Protein AF-A0A9R1S3V0-F1 (afdb_monomer_lite)

Foldseek 3Di:
DDDDDDDDDDDDDDDDDDDDDDDDDDDDDDDDDDDDDDDDDDDDDDDDDDDDPPVPPPPPPDDDPVNVVVVVVVVVVVVVVVVLVPDDPVVNCVVPDDPLVVLLVVLLVQLVDDDPVCPVQLQAVLVSVQVSVVSCVVSVHDDDPVSVVVNVVFQVQQADPVGAGTSGHPHDHDPVRRPSDPDD

Structure (mmCIF, N/CA/C/O backbone):
data_AF-A0A9R1S3V0-F1
#
_entry.id   AF-A0A9R1S3V0-F1
#
loop_
_atom_site.group_PDB
_atom_site.id
_atom_site.type_symbol
_atom_site.label_atom_id
_atom_site.label_alt_id
_atom_site.label_comp_id
_atom_site.label_asym_id
_atom_site.label_entity_id
_atom_site.label_seq_id
_atom_site.pdbx_PDB_ins_code
_atom_site.Cartn_x
_atom_site.Cartn_y
_atom_site.Cartn_z
_atom_site.occupancy
_atom_site.B_iso_or_equiv
_atom_site.auth_seq_id
_atom_site.auth_comp_id
_atom_site.auth_asym_id
_atom_site.auth_atom_id
_atom_site.pdbx_PDB_model_num
ATOM 1 N N . MET A 1 1 ? 9.878 -21.070 -8.012 1.00 36.56 1 MET A N 1
ATOM 2 C CA . MET A 1 1 ? 11.144 -21.640 -7.491 1.00 36.56 1 MET A CA 1
ATOM 3 C C . MET A 1 1 ? 12.228 -21.384 -8.528 1.00 36.56 1 MET A C 1
ATOM 5 O O . MET A 1 1 ? 12.136 -21.951 -9.605 1.00 36.56 1 MET A O 1
ATOM 9 N N . VAL A 1 2 ? 13.200 -20.514 -8.246 1.00 29.61 2 VAL A N 1
ATOM 10 C CA . VAL A 1 2 ? 14.296 -20.156 -9.174 1.00 29.61 2 VAL A CA 1
ATOM 11 C C . VAL A 1 2 ? 15.629 -20.353 -8.447 1.00 29.61 2 VAL A C 1
ATOM 13 O O . VAL A 1 2 ? 15.688 -20.193 -7.227 1.00 29.61 2 VAL A O 1
ATOM 16 N N . ARG A 1 3 ? 16.675 -20.790 -9.159 1.00 33.94 3 ARG A N 1
ATOM 17 C CA . ARG A 1 3 ? 17.937 -21.252 -8.561 1.00 33.94 3 ARG A CA 1
ATOM 18 C C . ARG A 1 3 ? 19.120 -20.932 -9.477 1.00 33.94 3 ARG A C 1
ATOM 20 O O . ARG A 1 3 ? 19.265 -21.562 -10.518 1.00 33.94 3 ARG A O 1
ATOM 27 N N . LEU A 1 4 ? 19.977 -19.998 -9.067 1.00 34.81 4 LEU A N 1
ATOM 28 C CA . LEU A 1 4 ? 21.210 -19.625 -9.772 1.00 34.81 4 LEU A CA 1
ATOM 29 C C . LEU A 1 4 ? 22.439 -19.811 -8.869 1.00 34.81 4 LEU A C 1
ATOM 31 O O . LEU A 1 4 ? 22.327 -19.832 -7.644 1.00 34.81 4 LEU A O 1
ATOM 35 N N . SER A 1 5 ? 23.607 -20.037 -9.479 1.00 33.22 5 SER A N 1
ATOM 36 C CA . SER A 1 5 ? 24.807 -20.528 -8.784 1.00 33.22 5 SER A CA 1
ATOM 37 C C . SER A 1 5 ? 25.879 -19.453 -8.591 1.00 33.22 5 SER A C 1
ATOM 39 O O . SER A 1 5 ? 26.217 -18.717 -9.512 1.00 33.22 5 SER A O 1
ATOM 41 N N . LEU A 1 6 ? 26.481 -19.444 -7.401 1.00 40.22 6 LEU A N 1
ATOM 42 C CA . LEU A 1 6 ? 27.578 -18.559 -6.995 1.00 40.22 6 LEU A CA 1
ATOM 43 C C . LEU A 1 6 ? 28.888 -18.802 -7.768 1.00 40.22 6 LEU A C 1
ATOM 45 O O . LEU A 1 6 ? 29.237 -19.948 -8.054 1.00 40.22 6 LEU A O 1
ATOM 49 N N . ARG A 1 7 ? 29.684 -17.732 -7.927 1.00 29.89 7 ARG A N 1
ATOM 50 C CA . ARG A 1 7 ? 31.165 -17.724 -7.880 1.00 29.89 7 ARG A CA 1
ATOM 51 C C . ARG A 1 7 ? 31.659 -16.369 -7.336 1.00 29.89 7 ARG A C 1
ATOM 53 O O . ARG A 1 7 ? 30.896 -15.412 -7.289 1.00 29.89 7 ARG A O 1
ATOM 60 N N . SER A 1 8 ? 32.895 -16.322 -6.835 1.00 35.53 8 SER A N 1
ATOM 61 C CA . SER A 1 8 ? 33.403 -15.288 -5.906 1.00 35.53 8 SER A CA 1
ATOM 62 C C . SER A 1 8 ? 34.738 -14.677 -6.352 1.00 35.53 8 SER A C 1
ATOM 64 O O . SER A 1 8 ? 35.496 -15.363 -7.040 1.00 35.53 8 SER A O 1
ATOM 66 N N . SER A 1 9 ? 35.060 -13.450 -5.897 1.00 29.53 9 SER A N 1
ATOM 67 C CA . SER A 1 9 ? 36.437 -12.975 -5.610 1.00 29.53 9 SER A CA 1
ATOM 68 C C . SER A 1 9 ? 36.496 -11.608 -4.884 1.00 29.53 9 SER A C 1
ATOM 70 O O . SER A 1 9 ? 35.584 -10.796 -5.006 1.00 29.53 9 SER A O 1
ATOM 72 N N . ARG A 1 10 ? 37.593 -11.347 -4.144 1.00 32.44 10 ARG A N 1
ATOM 73 C CA . ARG A 1 10 ? 38.021 -10.051 -3.538 1.00 32.44 10 ARG A CA 1
ATOM 74 C C . ARG A 1 10 ? 39.501 -9.778 -3.898 1.00 32.44 10 ARG A C 1
ATOM 76 O O . ARG A 1 10 ? 40.230 -10.755 -4.061 1.00 32.44 10 ARG A O 1
ATOM 83 N N . PRO A 1 11 ? 39.954 -8.509 -4.012 1.00 38.09 11 PRO A N 1
ATOM 84 C CA . PRO A 1 11 ? 40.817 -7.847 -2.986 1.00 38.09 11 PRO A CA 1
ATOM 85 C C . PRO A 1 11 ? 40.195 -6.521 -2.462 1.00 38.09 11 PRO A C 1
ATOM 87 O O . PRO A 1 11 ? 39.105 -6.176 -2.904 1.00 38.09 11 PRO A O 1
ATOM 90 N N . HIS A 1 12 ? 40.698 -5.732 -1.492 1.00 27.47 12 HIS A N 1
ATOM 91 C CA . HIS A 1 12 ? 41.866 -5.741 -0.571 1.00 27.47 12 HIS A CA 1
ATOM 92 C C . HIS A 1 12 ? 43.165 -4.969 -0.961 1.00 27.47 12 HIS A C 1
ATOM 94 O O . HIS A 1 12 ? 43.600 -5.035 -2.103 1.00 27.47 12 HIS A O 1
ATOM 100 N N . GLY A 1 13 ? 43.780 -4.280 0.027 1.00 29.72 13 GLY A N 1
ATOM 101 C CA . GLY A 1 13 ? 44.969 -3.389 -0.076 1.00 29.72 13 GLY A CA 1
ATOM 102 C C . GLY A 1 13 ? 44.647 -1.896 -0.352 1.00 29.72 13 GLY A C 1
ATOM 103 O O . GLY A 1 13 ? 43.667 -1.618 -1.034 1.00 29.72 13 GLY A O 1
ATOM 104 N N . ASP A 1 14 ? 45.387 -0.879 0.131 1.00 30.56 14 ASP A N 1
ATOM 105 C CA . ASP A 1 14 ? 46.399 -0.830 1.215 1.00 30.56 14 ASP A CA 1
ATOM 106 C C . ASP A 1 14 ? 46.606 0.624 1.774 1.00 30.56 14 ASP A C 1
ATOM 108 O O . ASP A 1 14 ? 45.824 1.525 1.471 1.00 30.56 14 ASP A O 1
ATOM 112 N N . ARG A 1 15 ? 47.612 0.858 2.638 1.00 32.16 15 ARG A N 1
ATOM 113 C CA . ARG A 1 15 ? 47.737 1.962 3.629 1.00 32.16 15 ARG A CA 1
ATOM 114 C C . ARG A 1 15 ? 48.953 2.899 3.425 1.00 32.16 15 ARG A C 1
ATOM 116 O O . ARG A 1 15 ? 50.040 2.432 3.108 1.00 32.16 15 ARG A O 1
ATOM 123 N N . ALA A 1 16 ? 48.828 4.201 3.754 1.00 29.83 16 ALA A N 1
ATOM 124 C CA . ALA A 1 16 ? 49.935 5.190 3.730 1.00 29.83 16 ALA A CA 1
ATOM 125 C C . ALA A 1 16 ? 49.900 6.267 4.864 1.00 29.83 16 ALA A C 1
ATOM 127 O O . ALA A 1 16 ? 49.006 6.263 5.711 1.00 29.83 16 ALA A O 1
ATOM 128 N N . ARG A 1 17 ? 50.917 7.154 4.914 1.00 28.98 17 ARG A N 1
ATOM 129 C CA . ARG A 1 17 ? 51.289 8.144 5.975 1.00 28.98 17 ARG A CA 1
ATOM 130 C C . ARG A 1 17 ? 52.018 9.359 5.335 1.00 28.98 17 ARG A C 1
ATOM 132 O O . ARG A 1 17 ? 52.462 9.205 4.205 1.00 28.98 17 ARG A O 1
ATOM 139 N N . SER A 1 18 ? 52.277 10.533 5.943 1.00 31.14 18 SER A N 1
ATOM 140 C CA . SER A 1 18 ? 51.877 11.236 7.200 1.00 31.14 18 SER A CA 1
ATOM 141 C C . SER A 1 18 ? 52.142 12.772 6.994 1.00 31.14 18 SER A C 1
ATOM 143 O O . SER A 1 18 ? 51.943 13.197 5.865 1.00 31.14 18 SER A O 1
ATOM 145 N N . SER A 1 19 ? 52.555 13.709 7.880 1.00 31.72 19 SER A N 1
ATOM 146 C CA . SER A 1 19 ? 52.992 13.761 9.303 1.00 31.72 19 SER A CA 1
ATOM 147 C C . SER A 1 19 ? 53.173 15.224 9.796 1.00 31.72 19 SER A C 1
ATOM 149 O O . SER A 1 19 ? 53.775 16.010 9.075 1.00 31.72 19 SER A O 1
ATOM 151 N N . GLY A 1 20 ? 52.821 15.532 11.060 1.00 28.66 20 GLY A N 1
ATOM 152 C CA . GLY A 1 20 ? 53.303 16.718 11.818 1.00 28.66 20 GLY A CA 1
ATOM 153 C C . GLY A 1 20 ? 52.544 18.056 11.638 1.00 28.66 20 GLY A C 1
ATOM 154 O O . GLY A 1 20 ? 51.776 18.179 10.695 1.00 28.66 20 GLY A O 1
ATOM 155 N N . THR A 1 21 ? 52.677 19.099 12.489 1.00 30.83 21 THR A N 1
ATOM 156 C CA . THR A 1 21 ? 53.252 19.218 13.862 1.00 30.83 21 THR A CA 1
ATOM 157 C C . THR A 1 21 ? 52.751 20.506 14.582 1.00 30.83 21 THR A C 1
ATOM 159 O O . THR A 1 21 ? 53.073 21.593 14.128 1.00 30.83 21 THR A O 1
ATOM 162 N N . GLN A 1 22 ? 52.087 20.368 15.749 1.00 34.28 22 GLN A N 1
ATOM 163 C CA . GLN A 1 22 ? 51.903 21.348 16.870 1.00 34.28 22 GLN A CA 1
ATOM 164 C C . GLN A 1 22 ? 51.260 22.759 16.642 1.00 34.28 22 GLN A C 1
ATOM 166 O O . GLN A 1 22 ? 51.093 23.187 15.512 1.00 34.28 22 GLN A O 1
ATOM 171 N N . ARG A 1 23 ? 50.951 23.594 17.673 1.00 32.84 23 ARG A N 1
ATOM 172 C CA . ARG A 1 23 ? 50.165 23.431 18.947 1.00 32.84 23 ARG A CA 1
ATOM 173 C C . ARG A 1 23 ? 50.216 24.700 19.847 1.00 32.84 23 ARG A C 1
ATOM 175 O O . ARG A 1 23 ? 51.273 24.978 20.401 1.00 32.84 23 ARG A O 1
ATOM 182 N N . SER A 1 24 ? 49.069 25.321 20.165 1.00 33.09 24 SER A N 1
ATOM 183 C CA . SER A 1 24 ? 48.795 26.130 21.392 1.00 33.09 24 SER A CA 1
ATOM 184 C C . SER A 1 24 ? 47.320 26.605 21.402 1.00 33.09 24 SER A C 1
ATOM 186 O O . SER A 1 24 ? 46.732 26.719 20.334 1.00 33.09 24 SER A O 1
ATOM 188 N N . GLY A 1 25 ? 46.629 26.847 22.529 1.00 29.44 25 GLY A N 1
ATOM 189 C CA . GLY A 1 25 ? 46.959 26.624 23.946 1.00 29.44 25 GLY A CA 1
ATOM 190 C C . GLY A 1 25 ? 45.741 26.811 24.891 1.00 29.44 25 GLY A C 1
ATOM 191 O O . GLY A 1 25 ? 44.710 27.332 24.483 1.00 29.44 25 GLY A O 1
ATOM 192 N N . GLY A 1 26 ? 45.885 26.378 26.149 1.00 32.69 26 GLY A N 1
ATOM 193 C CA . GLY A 1 26 ? 45.061 26.694 27.345 1.00 32.69 26 GLY A CA 1
ATOM 194 C C . GLY A 1 26 ? 46.029 26.863 28.540 1.00 32.69 26 GLY A C 1
ATOM 195 O O . GLY A 1 26 ? 47.214 27.057 28.241 1.00 32.69 26 GLY A O 1
ATOM 196 N N . PRO A 1 27 ? 45.676 26.707 29.844 1.00 50.97 27 PRO A N 1
ATOM 197 C CA . PRO A 1 27 ? 44.414 26.333 30.530 1.00 50.97 27 PRO A CA 1
ATOM 198 C C . PRO A 1 27 ? 44.035 27.480 31.533 1.00 50.97 27 PRO A C 1
ATOM 200 O O . PRO A 1 27 ? 44.120 28.615 31.064 1.00 50.97 27 PRO A O 1
ATOM 203 N N . PRO A 1 28 ? 43.745 27.341 32.864 1.00 47.59 28 PRO A N 1
ATOM 204 C CA . PRO A 1 28 ? 43.153 26.300 33.754 1.00 47.59 28 PRO A CA 1
ATOM 205 C C . PRO A 1 28 ? 41.825 26.776 34.436 1.00 47.59 28 PRO A C 1
ATOM 207 O O . PRO A 1 28 ? 41.380 27.881 34.159 1.00 47.59 28 PRO A O 1
ATOM 210 N N . ALA A 1 29 ? 41.034 26.058 35.257 1.00 32.62 29 ALA A N 1
ATOM 211 C CA . ALA A 1 29 ? 41.105 24.815 36.063 1.00 32.62 29 ALA A CA 1
ATOM 212 C C . ALA A 1 29 ? 41.630 24.915 37.529 1.00 32.62 29 ALA A C 1
ATOM 214 O O . ALA A 1 29 ? 42.829 25.041 37.742 1.00 32.62 29 ALA A O 1
ATOM 215 N N . SER A 1 30 ? 40.749 24.745 38.536 1.00 34.69 30 SER A N 1
ATOM 216 C CA . SER A 1 30 ? 41.035 24.128 39.863 1.00 34.69 30 SER A CA 1
ATOM 217 C C . SER A 1 30 ? 39.745 23.927 40.698 1.00 34.69 30 SER A C 1
ATOM 219 O O . SER A 1 30 ? 38.743 24.581 40.410 1.00 34.69 30 SER A O 1
ATOM 221 N N . ALA A 1 31 ? 39.756 23.048 41.716 1.00 32.06 31 ALA A N 1
ATOM 222 C CA . ALA A 1 31 ? 38.648 22.806 42.663 1.00 32.06 31 ALA A CA 1
ATOM 223 C C . ALA A 1 31 ? 39.093 22.086 43.972 1.00 32.06 31 ALA A C 1
ATOM 225 O O . ALA A 1 31 ? 40.144 21.449 43.980 1.00 32.06 31 ALA A O 1
ATOM 226 N N . ALA A 1 32 ? 38.210 22.087 44.994 1.00 31.86 32 ALA A N 1
ATOM 227 C CA . ALA A 1 32 ? 38.201 21.242 46.221 1.00 31.86 32 ALA A CA 1
ATOM 228 C C . ALA A 1 32 ? 39.162 21.639 47.401 1.00 31.86 32 ALA A C 1
ATOM 230 O O . ALA A 1 32 ? 39.969 22.546 47.218 1.00 31.86 32 ALA A O 1
ATOM 231 N N . PRO A 1 33 ? 39.094 21.005 48.610 1.00 55.31 33 PRO A N 1
ATOM 232 C CA . PRO A 1 33 ? 37.973 21.079 49.589 1.00 55.31 33 PRO A CA 1
ATOM 233 C C . PRO A 1 33 ? 38.406 21.151 51.105 1.00 55.31 33 PRO A C 1
ATOM 235 O O . PRO A 1 33 ? 39.573 21.396 51.395 1.00 55.31 33 PRO A O 1
ATOM 238 N N . MET A 1 34 ? 37.485 20.824 52.046 1.00 32.62 34 MET A N 1
ATOM 239 C CA . MET A 1 34 ? 37.594 20.726 53.543 1.00 32.62 34 MET A CA 1
ATOM 240 C C . MET A 1 34 ? 37.511 22.074 54.318 1.00 32.62 34 MET A C 1
ATOM 242 O O . MET A 1 34 ? 37.732 23.116 53.712 1.00 32.62 34 MET A O 1
ATOM 246 N N . ASP A 1 35 ? 37.154 22.185 55.617 1.00 29.83 35 ASP A N 1
ATOM 247 C CA . ASP A 1 35 ? 36.908 21.214 56.724 1.00 29.83 35 ASP A CA 1
ATOM 248 C C . ASP A 1 35 ? 35.715 21.647 57.662 1.00 29.83 35 ASP A C 1
ATOM 250 O O . ASP A 1 35 ? 34.790 22.306 57.187 1.00 29.83 35 ASP A O 1
ATOM 254 N N . SER A 1 36 ? 35.676 21.267 58.959 1.00 31.88 36 SER A N 1
ATOM 255 C CA . SER A 1 36 ? 34.438 20.954 59.722 1.00 31.88 36 SER A CA 1
ATOM 256 C C . SER A 1 36 ? 34.184 21.691 61.072 1.00 31.88 36 SER A C 1
ATOM 258 O O . SER A 1 36 ? 35.095 22.227 61.693 1.00 31.88 36 SER A O 1
ATOM 260 N N . SER A 1 37 ? 32.943 21.544 61.588 1.00 36.78 37 SER A N 1
ATOM 261 C CA . SER A 1 37 ? 32.518 21.497 63.022 1.00 36.78 37 SER A CA 1
ATOM 262 C C . SER A 1 37 ? 32.372 22.766 63.900 1.00 36.78 37 SER A C 1
ATOM 264 O O . SER A 1 37 ? 33.366 23.382 64.271 1.00 36.78 37 SER A O 1
ATOM 266 N N . SER A 1 38 ? 31.143 23.031 64.409 1.00 35.78 38 SER A N 1
ATOM 267 C CA . SER A 1 38 ? 30.806 23.456 65.808 1.00 35.78 38 SER A CA 1
ATOM 268 C C . SER A 1 38 ? 29.277 23.635 66.057 1.00 35.78 38 SER A C 1
ATOM 270 O O . SER A 1 38 ? 28.498 23.700 65.111 1.00 35.78 38 SER A O 1
ATOM 272 N N . GLN A 1 39 ? 28.841 23.689 67.330 1.00 32.94 39 GLN A N 1
ATOM 273 C CA . GLN A 1 39 ? 27.444 23.691 67.860 1.00 32.94 39 GLN A CA 1
ATOM 274 C C . GLN A 1 39 ? 27.389 24.520 69.189 1.00 32.94 39 GLN A C 1
ATOM 276 O O . GLN A 1 39 ? 28.477 24.902 69.627 1.00 32.94 39 GLN A O 1
ATOM 281 N N . PRO A 1 40 ? 26.265 24.714 69.947 1.00 44.31 40 PRO A N 1
ATOM 282 C CA . PRO A 1 40 ? 24.803 24.612 69.688 1.00 44.31 40 PRO A CA 1
ATOM 283 C C . PRO A 1 40 ? 23.929 25.767 70.328 1.00 44.31 40 PRO A C 1
ATOM 285 O O . PRO A 1 40 ? 24.468 26.729 70.861 1.00 44.31 40 PRO A O 1
ATOM 288 N N . GLN A 1 41 ? 22.586 25.581 70.387 1.00 33.44 41 GLN A N 1
ATOM 289 C CA . GLN A 1 41 ? 21.561 26.218 71.283 1.00 33.44 41 GLN A CA 1
ATOM 290 C C . GLN A 1 41 ? 20.989 27.631 70.967 1.00 33.44 41 GLN A C 1
ATOM 292 O O . GLN A 1 41 ? 21.634 28.383 70.241 1.00 33.44 41 GLN A O 1
ATOM 297 N N . PRO A 1 42 ? 19.797 28.026 71.516 1.00 37.66 42 PRO A N 1
ATOM 298 C CA . PRO A 1 42 ? 18.849 27.306 72.405 1.00 37.66 42 PRO A CA 1
ATOM 299 C C . PRO A 1 42 ? 17.410 27.103 71.840 1.00 37.66 42 PRO A C 1
ATOM 301 O O . PRO A 1 42 ? 17.100 27.514 70.727 1.00 37.66 42 PRO A O 1
ATOM 304 N N . GLN A 1 43 ? 16.521 26.463 72.621 1.00 38.38 43 GLN A N 1
ATOM 305 C CA . GLN A 1 43 ? 15.096 26.205 72.306 1.00 38.38 43 GLN A CA 1
ATOM 306 C C . GLN A 1 43 ? 14.120 27.119 73.085 1.00 38.38 43 GLN A C 1
ATOM 308 O O . GLN A 1 43 ? 14.508 27.798 74.035 1.00 38.38 43 GLN A O 1
ATOM 313 N N . SER A 1 44 ? 12.824 27.073 72.744 1.00 37.31 44 SER A N 1
ATOM 314 C CA . SER A 1 44 ? 11.698 27.515 73.594 1.00 37.31 44 SER A CA 1
ATOM 315 C C . SER A 1 44 ? 10.434 26.657 73.330 1.00 37.31 44 SER A C 1
ATOM 317 O O . SER A 1 44 ? 10.360 26.041 72.266 1.00 37.31 44 SER A O 1
ATOM 319 N N . PRO A 1 45 ? 9.497 26.526 74.298 1.00 45.03 45 PRO A N 1
ATOM 320 C CA . PRO A 1 45 ? 8.502 25.437 74.339 1.00 45.03 45 PRO A CA 1
ATOM 321 C C . PRO A 1 45 ? 7.160 25.724 73.611 1.00 45.03 45 PRO A C 1
ATOM 323 O O . PRO A 1 45 ? 6.908 26.868 73.236 1.00 45.03 45 PRO A O 1
ATOM 326 N N . PRO A 1 46 ? 6.292 24.703 73.408 1.00 57.16 46 PRO A N 1
ATOM 327 C CA . PRO A 1 46 ? 5.138 24.774 72.501 1.00 57.16 46 PRO A CA 1
ATOM 328 C C . PRO A 1 46 ? 3.786 25.076 73.176 1.00 57.16 46 PRO A C 1
ATOM 330 O O . PRO A 1 46 ? 3.594 24.816 74.364 1.00 57.16 46 PRO A O 1
ATOM 333 N N . ALA A 1 47 ? 2.808 25.509 72.372 1.00 37.09 47 ALA A N 1
ATOM 334 C CA . ALA A 1 47 ? 1.376 25.464 72.681 1.00 37.09 47 ALA A CA 1
ATOM 335 C C . ALA A 1 47 ? 0.544 25.463 71.382 1.00 37.09 47 ALA A C 1
ATOM 337 O O . ALA A 1 47 ? 0.925 26.127 70.424 1.00 37.09 47 ALA A O 1
ATOM 338 N N . GLY A 1 48 ? -0.600 24.766 71.380 1.00 33.66 48 GLY A N 1
ATOM 339 C CA . GLY A 1 48 ? -1.551 24.738 70.259 1.00 33.66 48 GLY A CA 1
ATOM 340 C C . GLY A 1 48 ? -1.156 23.784 69.128 1.00 33.66 48 GLY A C 1
ATOM 341 O O . GLY A 1 48 ? -0.334 24.116 68.283 1.00 33.66 48 GLY A O 1
ATOM 342 N N . GLY A 1 49 ? -1.772 22.602 69.102 1.00 38.66 49 GLY A N 1
ATOM 343 C CA . GLY A 1 49 ? -1.841 21.776 67.898 1.00 38.66 49 GLY A CA 1
ATOM 344 C C . GLY A 1 49 ? -3.252 21.849 67.324 1.00 38.66 49 GLY A C 1
ATOM 345 O O . GLY A 1 49 ? -4.209 21.782 68.094 1.00 38.66 49 GLY A O 1
ATOM 346 N N . ASP A 1 50 ? -3.363 21.947 66.002 1.00 40.34 50 ASP A N 1
ATOM 347 C CA . ASP A 1 50 ? -4.586 21.609 65.270 1.00 40.34 50 ASP A CA 1
ATOM 348 C C . ASP A 1 50 ? -4.469 20.176 64.714 1.00 40.34 50 ASP A C 1
ATOM 350 O O . ASP A 1 50 ? -3.352 19.692 64.493 1.00 40.34 50 ASP A O 1
ATOM 354 N N . PRO A 1 51 ? -5.589 19.449 64.555 1.00 45.06 51 PRO A N 1
ATOM 355 C CA . PRO A 1 51 ? -5.573 18.040 64.183 1.00 45.06 51 PRO A CA 1
ATOM 356 C C . PRO A 1 51 ? -5.181 17.834 62.716 1.00 45.06 51 PRO A C 1
ATOM 358 O O . PRO A 1 51 ? -5.489 18.652 61.855 1.00 45.06 51 PRO A O 1
ATOM 361 N N . SER A 1 52 ? -4.543 16.694 62.441 1.00 49.44 52 SER A N 1
ATOM 362 C CA . SER A 1 52 ? -4.044 16.284 61.126 1.00 49.44 52 SER A CA 1
ATOM 363 C C . SER A 1 52 ? -5.063 16.418 59.986 1.00 49.44 52 SER A C 1
ATOM 365 O O . SER A 1 52 ? -5.791 15.471 59.683 1.00 49.44 52 SER A O 1
ATOM 367 N N . GLU A 1 53 ? -4.994 17.518 59.237 1.00 50.41 53 GLU A N 1
ATOM 368 C CA . GLU A 1 53 ? -5.362 17.524 57.818 1.00 50.41 53 GLU A CA 1
ATOM 369 C C . GLU A 1 53 ? -4.245 16.873 56.982 1.00 50.41 53 GLU A C 1
ATOM 371 O O . GLU A 1 53 ? -3.761 17.431 55.999 1.00 50.41 53 GLU A O 1
ATOM 376 N N . ASP A 1 54 ? -3.900 15.620 57.316 1.00 45.72 54 ASP A N 1
ATOM 377 C CA . ASP A 1 54 ? -3.270 14.675 56.382 1.00 45.72 54 ASP A CA 1
ATOM 378 C C . ASP A 1 54 ? -4.315 14.223 55.344 1.00 45.72 54 ASP A C 1
ATOM 380 O O . ASP A 1 54 ? -4.571 13.040 55.103 1.00 45.72 54 ASP A O 1
ATOM 384 N N . GLY A 1 55 ? -4.944 15.216 54.710 1.00 49.03 55 GLY A N 1
ATOM 385 C CA . GLY A 1 55 ? -5.662 15.073 53.465 1.00 49.03 55 GLY A CA 1
ATOM 386 C C . GLY A 1 55 ? -4.641 14.723 52.398 1.00 49.03 55 GLY A C 1
ATOM 387 O O . GLY A 1 55 ? -4.172 15.598 51.673 1.00 49.03 55 GLY A O 1
ATOM 388 N N . ALA A 1 56 ? -4.299 13.436 52.322 1.00 51.62 56 ALA A N 1
ATOM 389 C CA . ALA A 1 56 ? -3.470 12.839 51.288 1.00 51.62 56 ALA A CA 1
ATOM 390 C C . ALA A 1 56 ? -4.202 12.919 49.939 1.00 51.62 56 ALA A C 1
ATOM 392 O O . ALA A 1 56 ? -4.695 11.925 49.401 1.00 51.62 56 ALA A O 1
ATOM 393 N N . ALA A 1 57 ? -4.301 14.140 49.412 1.00 57.47 57 ALA A N 1
ATOM 394 C CA . ALA A 1 57 ? -4.765 14.448 48.079 1.00 57.47 57 ALA A CA 1
ATOM 395 C C . ALA A 1 57 ? -3.844 13.704 47.117 1.00 57.47 57 ALA A C 1
ATOM 397 O O . ALA A 1 57 ? -2.701 14.109 46.908 1.00 57.47 57 ALA A O 1
ATOM 398 N N . ALA A 1 58 ? -4.326 12.567 46.612 1.00 63.22 58 ALA A N 1
ATOM 399 C CA . ALA A 1 58 ? -3.541 11.663 45.789 1.00 63.22 58 ALA A CA 1
ATOM 400 C C . ALA A 1 58 ? -2.966 12.447 44.606 1.00 63.22 58 ALA A C 1
ATOM 402 O O . ALA A 1 58 ? -3.720 12.881 43.732 1.00 63.22 58 ALA A O 1
ATOM 403 N N . GLU A 1 59 ? -1.649 12.673 44.622 1.00 66.81 59 GLU A N 1
ATOM 404 C CA . GLU A 1 59 ? -0.979 13.530 43.649 1.00 66.81 59 GLU A CA 1
ATOM 405 C C . GLU A 1 59 ? -1.134 12.891 42.266 1.00 66.81 59 GLU A C 1
ATOM 407 O O . GLU A 1 59 ? -0.486 11.892 41.943 1.00 66.81 59 GLU A O 1
ATOM 412 N N . LEU A 1 60 ? -2.085 13.415 41.485 1.00 71.00 60 LEU A N 1
ATOM 413 C CA . LEU A 1 60 ? -2.511 12.789 40.239 1.00 71.00 60 LEU A CA 1
ATOM 414 C C . LEU A 1 60 ? -1.298 12.660 39.308 1.00 71.00 60 LEU A C 1
ATOM 416 O O . LEU A 1 60 ? -0.679 13.685 39.005 1.00 71.00 60 LEU A O 1
ATOM 420 N N . PRO A 1 61 ? -0.950 11.438 38.845 1.00 79.81 61 PRO A N 1
ATOM 421 C CA . PRO A 1 61 ? 0.296 11.197 38.129 1.00 79.81 61 PRO A CA 1
ATOM 422 C C . PRO A 1 61 ? 0.494 12.183 36.981 1.00 79.81 61 PRO A C 1
ATOM 424 O O . PRO A 1 61 ? -0.291 12.216 36.030 1.00 79.81 61 PRO A O 1
ATOM 427 N N . ARG A 1 62 ? 1.545 13.007 37.082 1.00 86.62 62 ARG A N 1
ATOM 428 C CA . ARG A 1 62 ? 1.806 14.093 36.134 1.00 86.62 62 ARG A CA 1
ATOM 429 C C . ARG A 1 62 ? 1.966 13.532 34.722 1.00 86.62 62 ARG A C 1
ATOM 431 O O . ARG A 1 62 ? 3.006 12.969 34.382 1.00 86.62 62 ARG A O 1
ATOM 438 N N . LEU A 1 63 ? 0.934 13.718 33.900 1.00 93.31 63 LEU A N 1
ATOM 439 C CA . LEU A 1 63 ? 0.879 13.175 32.547 1.00 93.31 63 LEU A CA 1
ATOM 440 C C . LEU A 1 63 ? 2.062 13.672 31.706 1.00 93.31 63 LEU A C 1
ATOM 442 O O . LEU A 1 63 ? 2.336 14.871 31.614 1.00 93.31 63 LEU A O 1
ATOM 446 N N . THR A 1 64 ? 2.757 12.729 31.076 1.00 96.12 64 THR A N 1
ATOM 447 C CA . THR A 1 64 ? 3.812 13.011 30.099 1.00 96.12 64 THR A CA 1
ATOM 448 C C . THR A 1 64 ? 3.197 13.257 28.723 1.00 96.12 64 THR A C 1
ATOM 450 O O . THR A 1 64 ? 2.074 12.830 28.453 1.00 96.12 64 THR A O 1
ATOM 453 N N . VAL A 1 65 ? 3.942 13.890 27.810 1.00 97.50 65 VAL A N 1
ATOM 454 C CA . VAL A 1 65 ? 3.490 14.078 26.416 1.00 97.50 65 VAL A CA 1
ATOM 455 C C . VAL A 1 65 ? 3.133 12.733 25.767 1.00 97.50 65 VAL A C 1
ATOM 457 O O . VAL A 1 65 ? 2.104 12.628 25.109 1.00 97.50 65 VAL A O 1
ATOM 460 N N . THR A 1 66 ? 3.917 11.682 26.027 1.00 97.50 66 THR A N 1
ATOM 461 C CA . THR A 1 66 ? 3.646 10.322 25.535 1.00 97.50 66 THR A CA 1
ATOM 462 C C . THR A 1 66 ? 2.320 9.766 26.054 1.00 97.50 66 THR A C 1
ATOM 464 O O . THR A 1 66 ? 1.562 9.207 25.268 1.00 97.50 66 THR A O 1
ATOM 467 N N . LEU A 1 67 ? 2.003 9.947 27.344 1.00 97.31 67 LEU A N 1
ATOM 468 C CA . LEU A 1 67 ? 0.712 9.527 27.905 1.00 97.31 67 LEU A CA 1
ATOM 469 C C . LEU A 1 67 ? -0.450 10.330 27.303 1.00 97.31 67 LEU A C 1
ATOM 471 O O . LEU A 1 67 ? -1.468 9.749 26.945 1.00 97.31 67 LEU A O 1
ATOM 475 N N . VAL A 1 68 ? -0.285 11.643 27.119 1.00 97.44 68 VAL A N 1
ATOM 476 C CA . VAL A 1 68 ? -1.309 12.503 26.502 1.00 97.44 68 VAL A CA 1
ATOM 477 C C . VAL A 1 68 ? -1.597 12.098 25.051 1.00 97.44 68 VAL A C 1
ATOM 479 O O . VAL A 1 68 ? -2.763 12.021 24.667 1.00 97.44 68 VAL A O 1
ATOM 482 N N . GLU A 1 69 ? -0.576 11.806 24.239 1.00 98.25 69 GLU A N 1
ATOM 483 C CA . GLU A 1 69 ? -0.794 11.336 22.863 1.00 98.25 69 GLU A CA 1
ATOM 484 C C . GLU A 1 69 ? -1.343 9.904 22.804 1.00 98.25 69 GLU A C 1
ATOM 486 O O . GLU A 1 69 ? -2.218 9.635 21.979 1.00 98.25 69 GLU A O 1
ATOM 491 N N . GLN A 1 70 ? -0.925 9.015 23.711 1.00 98.19 70 GLN A N 1
ATOM 492 C CA . GLN A 1 70 ? -1.498 7.672 23.837 1.00 98.19 70 GLN A CA 1
ATOM 493 C C . GLN A 1 70 ? -3.000 7.739 24.156 1.00 98.19 70 GLN A C 1
ATOM 495 O O . GLN A 1 70 ? -3.802 7.178 23.414 1.00 98.19 70 GLN A O 1
ATOM 500 N N . MET A 1 71 ? -3.405 8.515 25.168 1.00 98.00 71 MET A N 1
ATOM 501 C CA . MET A 1 71 ? -4.819 8.699 25.532 1.00 98.00 71 MET A CA 1
ATOM 502 C C . MET A 1 71 ? -5.647 9.305 24.383 1.00 98.00 71 MET A C 1
ATOM 504 O O . MET A 1 71 ? -6.801 8.929 24.178 1.00 98.00 71 MET A O 1
ATOM 508 N N . LYS A 1 72 ? -5.066 10.209 23.577 1.00 98.19 72 LYS A N 1
ATOM 509 C CA . LYS A 1 72 ? -5.714 10.745 22.361 1.00 98.19 72 LYS A CA 1
ATOM 510 C C . LYS A 1 72 ? -5.888 9.691 21.263 1.00 98.19 72 LYS A C 1
ATOM 512 O O . LYS A 1 72 ? -6.854 9.771 20.505 1.00 98.19 72 LYS A O 1
ATOM 517 N N . VAL A 1 73 ? -4.959 8.743 21.124 1.00 98.25 73 VAL A N 1
ATOM 518 C CA . VAL A 1 73 ? -5.101 7.606 20.199 1.00 98.25 73 VAL A CA 1
ATOM 519 C C . VAL A 1 73 ? -6.173 6.649 20.715 1.00 98.25 73 VAL A C 1
ATOM 521 O O . VAL A 1 73 ? -7.088 6.327 19.962 1.00 98.25 73 VAL A O 1
ATOM 524 N N . GLU A 1 74 ? -6.108 6.267 21.990 1.00 98.44 74 GLU A N 1
ATOM 525 C CA . GLU A 1 74 ? -7.067 5.369 22.643 1.00 98.44 74 GLU A CA 1
ATOM 526 C C . GLU A 1 74 ? -8.503 5.887 22.539 1.00 98.44 74 GLU A C 1
ATOM 528 O O . GLU A 1 74 ? -9.375 5.135 22.117 1.00 98.44 74 GLU A O 1
ATOM 533 N N . ALA A 1 75 ? -8.748 7.174 22.808 1.00 98.19 75 ALA A N 1
ATOM 534 C CA . ALA A 1 75 ? -10.075 7.777 22.667 1.00 98.19 75 ALA A CA 1
ATOM 535 C C . ALA A 1 75 ? -10.626 7.668 21.229 1.00 98.19 75 ALA A C 1
ATOM 537 O O . ALA A 1 75 ? -11.746 7.201 21.026 1.00 98.19 75 ALA A O 1
ATOM 538 N N . ARG A 1 76 ? -9.822 8.022 20.213 1.00 97.88 76 ARG A N 1
ATOM 539 C CA . ARG A 1 76 ? -10.231 7.916 18.796 1.00 97.88 76 ARG A CA 1
ATOM 540 C C . ARG A 1 76 ? -10.483 6.470 18.365 1.00 97.88 76 ARG A C 1
ATOM 542 O O . ARG A 1 76 ? -11.384 6.215 17.573 1.00 97.88 76 ARG A O 1
ATOM 549 N N . VAL A 1 77 ? -9.687 5.527 18.867 1.00 97.69 77 VAL A N 1
ATOM 550 C CA . VAL A 1 77 ? -9.840 4.094 18.580 1.00 97.69 77 VAL A CA 1
ATOM 551 C C . VAL A 1 77 ? -11.068 3.519 19.297 1.00 97.69 77 VAL A C 1
ATOM 553 O O . VAL A 1 77 ? -11.796 2.725 18.704 1.00 97.69 77 VAL A O 1
ATOM 556 N N . ALA A 1 78 ? -11.359 3.963 20.521 1.00 97.75 78 ALA A N 1
ATOM 557 C CA . ALA A 1 78 ? -12.553 3.575 21.266 1.00 97.75 78 ALA A CA 1
ATOM 558 C C . ALA A 1 78 ? -13.850 4.015 20.566 1.00 97.75 78 ALA A C 1
ATOM 560 O O . ALA A 1 78 ? -14.794 3.230 20.519 1.00 97.75 78 ALA A O 1
ATOM 561 N N . ASP A 1 79 ? -13.894 5.206 19.956 1.00 96.75 79 ASP A N 1
ATOM 562 C CA . ASP A 1 79 ? -15.046 5.627 19.144 1.00 96.75 79 ASP A CA 1
ATOM 563 C C . ASP A 1 79 ? -15.260 4.733 17.909 1.00 96.75 79 ASP A C 1
ATOM 565 O O . ASP A 1 79 ? -16.396 4.355 17.620 1.00 96.75 79 ASP A O 1
ATOM 569 N N . ILE A 1 80 ? -14.187 4.321 17.219 1.00 95.50 80 ILE A N 1
ATOM 570 C CA . ILE A 1 80 ? -14.273 3.372 16.091 1.00 95.50 80 ILE A CA 1
ATOM 571 C C . ILE A 1 80 ? -14.834 2.023 16.568 1.00 95.50 80 ILE A C 1
ATOM 573 O O . ILE A 1 80 ? -15.768 1.490 15.964 1.00 95.50 80 ILE A O 1
ATOM 577 N N . TYR A 1 81 ? -14.310 1.490 17.677 1.00 94.94 81 TYR A N 1
ATOM 578 C CA . TYR A 1 81 ? -14.817 0.24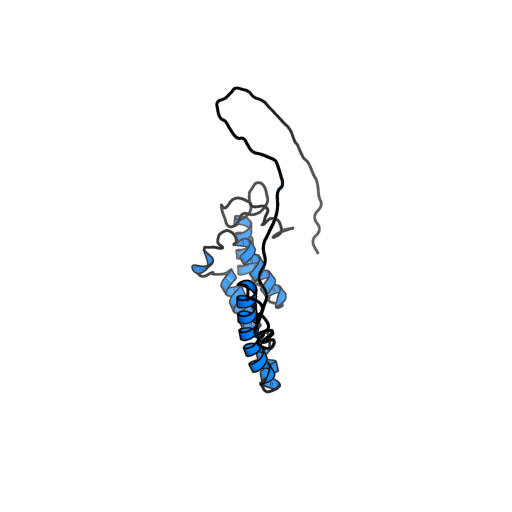8 18.264 1.00 94.94 81 TYR A CA 1
ATOM 579 C C . TYR A 1 81 ? -16.269 0.368 18.728 1.00 94.94 81 TYR A C 1
ATOM 581 O O . TYR A 1 81 ? -17.033 -0.570 18.527 1.00 94.94 81 TYR A O 1
ATOM 589 N N . ARG A 1 82 ? -16.681 1.504 19.298 1.00 95.12 82 ARG A N 1
ATOM 590 C CA . ARG A 1 82 ? -18.066 1.737 19.726 1.00 95.12 82 ARG A CA 1
ATOM 591 C C . ARG A 1 82 ? -19.033 1.667 18.546 1.00 95.12 82 ARG A C 1
ATOM 593 O O . ARG A 1 82 ? -19.978 0.888 18.595 1.00 95.12 82 ARG A O 1
ATOM 600 N N . VAL A 1 83 ? -18.742 2.363 17.442 1.00 93.81 83 VAL A N 1
ATOM 601 C CA . VAL A 1 83 ? -19.561 2.286 16.214 1.00 93.81 83 VAL A CA 1
ATOM 602 C C . VAL A 1 83 ? -19.625 0.850 15.666 1.00 93.81 83 VAL A C 1
ATOM 604 O O . VAL A 1 83 ? -20.687 0.406 15.236 1.00 93.81 83 VAL A O 1
ATOM 607 N N . LEU A 1 84 ? -18.525 0.089 15.734 1.00 93.19 84 LEU A N 1
ATOM 608 C CA . LEU A 1 84 ? -18.501 -1.325 15.341 1.00 93.19 84 LEU A CA 1
ATOM 609 C C . LEU A 1 84 ? -19.286 -2.239 16.304 1.00 93.19 84 LEU A C 1
ATOM 611 O O . LEU A 1 84 ? -19.922 -3.196 15.862 1.00 93.19 84 LEU A O 1
ATOM 615 N N . PHE A 1 85 ? -19.257 -1.988 17.613 1.00 92.38 85 PHE A N 1
ATOM 616 C CA . PHE A 1 85 ? -19.960 -2.814 18.597 1.00 92.38 85 PHE A CA 1
ATOM 617 C C . PHE A 1 85 ? -21.462 -2.507 18.680 1.00 92.38 85 PHE A C 1
ATOM 619 O O . PHE A 1 85 ? -22.234 -3.451 18.869 1.00 92.38 85 PHE A O 1
ATOM 626 N N . ASP A 1 86 ? -21.878 -1.265 18.438 1.00 94.12 86 ASP A N 1
ATOM 627 C CA . ASP A 1 86 ? -23.285 -0.833 18.457 1.00 94.12 86 ASP A CA 1
ATOM 628 C C . ASP A 1 86 ? -24.059 -1.221 17.173 1.00 94.12 86 ASP A C 1
ATOM 630 O O . ASP A 1 86 ? -25.290 -1.255 17.168 1.00 94.12 86 ASP A O 1
ATOM 634 N N . ALA A 1 87 ? -23.363 -1.534 16.072 1.00 92.75 87 ALA A N 1
ATOM 635 C CA . ALA A 1 87 ? -23.978 -1.873 14.785 1.00 92.75 87 ALA A CA 1
ATOM 636 C C . ALA A 1 87 ? -24.744 -3.220 14.777 1.00 92.75 87 ALA A C 1
ATOM 638 O O . ALA A 1 87 ? -24.468 -4.135 15.554 1.00 92.75 87 ALA A O 1
ATOM 639 N N . ALA A 1 88 ? -25.680 -3.392 13.837 1.00 93.69 88 ALA A N 1
ATOM 640 C CA . ALA A 1 88 ? -26.362 -4.673 13.607 1.00 93.69 88 ALA A CA 1
ATOM 641 C C . ALA A 1 88 ? -25.401 -5.737 13.016 1.00 93.69 88 ALA A C 1
ATOM 643 O O . ALA A 1 88 ? -24.469 -5.363 12.305 1.00 93.69 88 ALA A O 1
ATOM 644 N N . PRO A 1 89 ? -25.600 -7.056 13.236 1.00 90.81 89 PRO A N 1
ATOM 645 C CA . PRO A 1 89 ? -24.626 -8.085 12.839 1.00 90.81 89 PRO A CA 1
ATOM 646 C C . PRO A 1 89 ? -24.227 -8.071 11.355 1.00 90.81 89 PRO A C 1
ATOM 648 O O . PRO A 1 89 ? -23.047 -8.178 11.039 1.00 90.81 89 PRO A O 1
ATOM 651 N N . ASN A 1 90 ? -25.186 -7.863 10.451 1.00 89.56 90 ASN A N 1
ATOM 652 C CA . ASN A 1 90 ? -24.938 -7.714 9.013 1.00 89.56 90 ASN A CA 1
ATOM 653 C C . ASN A 1 90 ? -24.145 -6.438 8.675 1.00 89.56 90 ASN A C 1
ATOM 655 O O . ASN A 1 90 ? -23.274 -6.467 7.809 1.00 89.56 90 ASN A O 1
ATOM 659 N N . ALA A 1 91 ? -24.403 -5.333 9.381 1.00 91.19 91 ALA A N 1
ATOM 660 C CA . ALA A 1 91 ? -23.623 -4.108 9.245 1.00 91.19 91 ALA A CA 1
ATOM 661 C C . ALA A 1 91 ? -22.187 -4.294 9.768 1.00 91.19 91 ALA A C 1
ATOM 663 O O . ALA A 1 91 ? -21.256 -3.831 9.119 1.00 91.19 91 ALA A O 1
ATOM 664 N N . LYS A 1 92 ? -21.978 -5.045 10.863 1.00 92.06 92 LYS A N 1
ATOM 665 C CA . LYS A 1 92 ? -20.626 -5.406 11.339 1.00 92.06 92 LYS A CA 1
ATOM 666 C C . LYS A 1 92 ? -19.848 -6.200 10.296 1.00 92.06 92 LYS A C 1
ATOM 668 O O . LYS A 1 92 ? -18.678 -5.907 10.083 1.00 92.06 92 LYS A O 1
ATOM 673 N N . SER A 1 93 ? -20.487 -7.167 9.632 1.00 91.56 93 SER A N 1
ATOM 674 C CA . SER A 1 93 ? -19.859 -7.916 8.537 1.00 91.56 93 SER A CA 1
ATOM 675 C C . SER A 1 93 ? -19.401 -6.987 7.409 1.00 91.56 93 SER A C 1
ATOM 677 O O . SER A 1 93 ? -18.234 -7.041 7.044 1.00 91.56 93 SER A O 1
ATOM 679 N N . ALA A 1 94 ? -20.261 -6.080 6.933 1.00 90.88 94 ALA A N 1
ATOM 680 C CA . ALA A 1 94 ? -19.912 -5.119 5.878 1.00 90.88 94 ALA A CA 1
ATOM 681 C C . ALA A 1 94 ? -18.871 -4.060 6.314 1.00 90.88 94 ALA A C 1
ATOM 683 O O . ALA A 1 94 ? -18.097 -3.569 5.495 1.00 90.88 94 ALA A O 1
ATOM 684 N N . MET A 1 95 ? -18.820 -3.706 7.605 1.00 91.31 95 MET A N 1
ATOM 685 C CA . MET A 1 95 ? -17.799 -2.809 8.173 1.00 91.31 95 MET A CA 1
ATOM 686 C C . MET A 1 95 ? -16.420 -3.468 8.330 1.00 91.31 95 MET A C 1
ATOM 688 O O . MET A 1 95 ? -15.420 -2.758 8.410 1.00 91.31 95 MET A O 1
ATOM 692 N N . LEU A 1 96 ? -16.368 -4.800 8.418 1.00 94.25 96 LEU A N 1
ATOM 693 C CA . LEU A 1 96 ? -15.139 -5.593 8.544 1.00 94.25 96 LEU A CA 1
ATOM 694 C C . LEU A 1 96 ? -14.726 -6.271 7.227 1.00 94.25 96 LEU A C 1
ATOM 696 O O . LEU A 1 96 ? -13.697 -6.942 7.174 1.00 94.25 96 LEU A O 1
ATOM 700 N N . GLU A 1 97 ? -15.521 -6.107 6.172 1.00 95.31 97 GLU A N 1
ATOM 701 C CA . GLU A 1 97 ? -15.243 -6.625 4.839 1.00 95.31 97 GLU A CA 1
ATOM 702 C C . GLU A 1 97 ? -14.060 -5.881 4.205 1.00 95.31 97 GLU A C 1
ATOM 704 O O . GLU A 1 97 ? -14.023 -4.651 4.155 1.00 95.31 97 GLU A O 1
ATOM 709 N N . LEU A 1 98 ? -13.076 -6.630 3.701 1.00 96.56 98 LEU A N 1
ATOM 710 C CA . LEU A 1 98 ? -11.932 -6.056 3.001 1.00 96.56 98 LEU A CA 1
ATOM 711 C C . LEU A 1 98 ? -12.376 -5.559 1.621 1.00 96.56 98 LEU A C 1
ATOM 713 O O . LEU A 1 98 ? -12.733 -6.361 0.761 1.00 96.56 98 LEU A O 1
ATOM 717 N N . TRP A 1 99 ? -12.307 -4.247 1.380 1.00 96.62 99 TRP A N 1
ATOM 718 C CA . TRP A 1 99 ? -12.735 -3.617 0.123 1.00 96.62 99 TRP A CA 1
ATOM 719 C C . TRP A 1 99 ? -11.725 -3.852 -1.018 1.00 96.62 99 TRP A C 1
ATOM 721 O O . TRP A 1 99 ? -11.112 -2.911 -1.533 1.00 96.62 99 TRP A O 1
ATOM 731 N N . ARG A 1 100 ? -11.532 -5.125 -1.399 1.00 97.56 100 ARG A N 1
ATOM 732 C CA . ARG A 1 100 ? -10.530 -5.625 -2.358 1.00 97.56 100 ARG A CA 1
ATOM 733 C C . ARG A 1 100 ? -10.408 -4.737 -3.592 1.00 97.56 100 ARG A C 1
ATOM 735 O O . ARG A 1 100 ? -9.331 -4.212 -3.851 1.00 97.56 100 ARG A O 1
ATOM 742 N N . ASP A 1 101 ? -11.510 -4.502 -4.295 1.00 97.38 101 ASP A N 1
ATOM 743 C CA . ASP A 1 101 ? -11.521 -3.771 -5.568 1.00 97.38 101 ASP A CA 1
ATOM 744 C C . ASP A 1 101 ? -11.077 -2.311 -5.411 1.00 97.38 101 ASP A C 1
ATOM 746 O O . ASP A 1 101 ? -10.403 -1.756 -6.279 1.00 97.38 101 ASP A O 1
ATOM 750 N N . GLN A 1 102 ? -11.403 -1.683 -4.278 1.00 97.81 102 GLN A N 1
ATOM 751 C CA . GLN A 1 102 ? -10.979 -0.318 -3.969 1.00 97.81 102 GLN A CA 1
ATOM 752 C C . GLN A 1 102 ? -9.485 -0.259 -3.608 1.00 97.81 102 GLN A C 1
ATOM 754 O O . GLN A 1 102 ? -8.823 0.730 -3.934 1.00 97.81 102 GLN A O 1
ATOM 759 N N . HIS A 1 103 ? -8.934 -1.316 -2.999 1.00 98.06 103 HIS A N 1
ATOM 760 C CA . HIS A 1 103 ? -7.492 -1.460 -2.788 1.00 98.06 103 HIS A CA 1
ATOM 761 C C . HIS A 1 103 ? -6.752 -1.737 -4.105 1.00 98.06 103 HIS A C 1
ATOM 763 O O . HIS A 1 103 ? -5.835 -0.987 -4.430 1.00 98.06 103 HIS A O 1
ATOM 769 N N . VAL A 1 104 ? -7.190 -2.712 -4.912 1.00 97.75 104 VAL A N 1
ATOM 770 C CA . V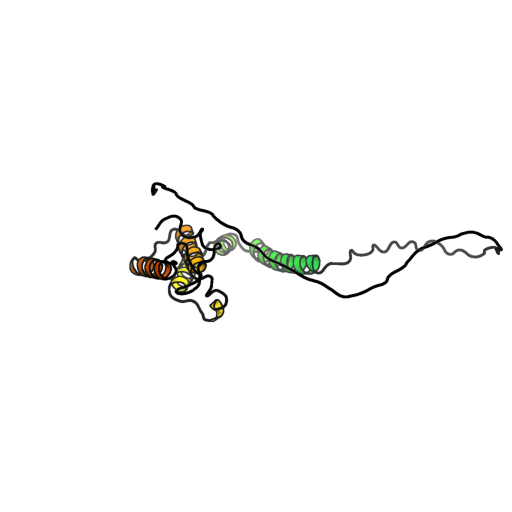AL A 1 104 ? -6.642 -2.996 -6.256 1.00 97.75 104 VAL A CA 1
ATOM 771 C C . VAL A 1 104 ? -6.603 -1.719 -7.099 1.00 97.75 104 VAL A C 1
ATOM 773 O O . VAL A 1 104 ? -5.541 -1.288 -7.542 1.00 97.75 104 VAL A O 1
ATOM 776 N N . LYS A 1 105 ? -7.740 -1.025 -7.222 1.00 96.69 105 LYS A N 1
ATOM 777 C CA . LYS A 1 105 ? -7.866 0.239 -7.963 1.00 96.69 105 LYS A CA 1
ATOM 778 C C . LYS A 1 105 ? -6.930 1.342 -7.459 1.00 96.69 105 LYS A C 1
ATOM 780 O O . LYS A 1 105 ? -6.485 2.169 -8.256 1.00 96.69 105 LYS A O 1
ATOM 785 N N . TYR A 1 106 ? -6.635 1.383 -6.159 1.00 97.12 106 TYR A N 1
ATOM 786 C CA . TYR A 1 106 ? -5.666 2.318 -5.587 1.00 97.12 106 TYR A CA 1
ATOM 787 C C . TYR A 1 106 ? -4.222 1.939 -5.958 1.00 97.12 106 TYR A C 1
ATOM 789 O O . TYR A 1 106 ? -3.474 2.803 -6.416 1.00 97.12 106 TYR A O 1
ATOM 797 N N . LEU A 1 107 ? -3.847 0.663 -5.821 1.00 97.31 107 LEU A N 1
ATOM 798 C CA . LEU A 1 107 ? -2.491 0.171 -6.090 1.00 97.31 107 LEU A CA 1
ATOM 799 C C . LEU A 1 107 ? -2.145 0.229 -7.586 1.00 97.31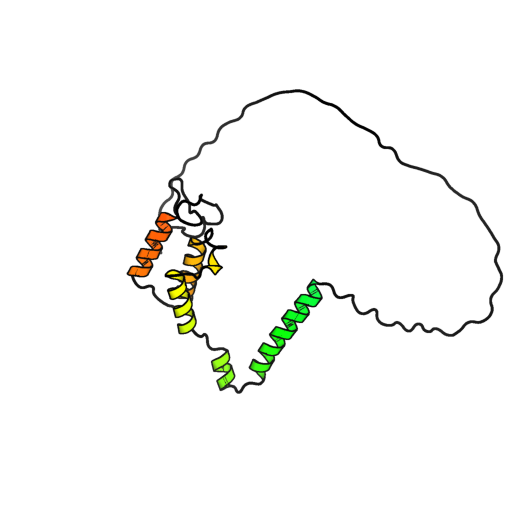 107 LEU A C 1
ATOM 801 O O . LEU A 1 107 ? -1.134 0.827 -7.949 1.00 97.31 107 LEU A O 1
ATOM 805 N N . THR A 1 108 ? -3.014 -0.276 -8.467 1.00 95.12 108 THR A N 1
ATOM 806 C CA . THR A 1 108 ? -2.812 -0.243 -9.929 1.00 95.12 108 THR A CA 1
ATOM 807 C C . THR A 1 108 ? -2.770 1.192 -10.466 1.00 95.12 108 THR A C 1
ATOM 809 O O . THR A 1 108 ? -1.980 1.504 -11.358 1.00 95.12 108 THR A O 1
ATOM 812 N N . LYS A 1 109 ? -3.551 2.118 -9.883 1.00 94.94 109 LYS A N 1
ATOM 813 C CA . LYS A 1 109 ? -3.424 3.551 -10.195 1.00 94.94 109 LYS A CA 1
ATOM 814 C C . LYS A 1 109 ? -2.086 4.119 -9.712 1.00 94.94 109 LYS A C 1
ATOM 816 O O . LYS A 1 109 ? -1.462 4.870 -10.456 1.00 94.94 109 LYS A O 1
ATOM 821 N N . GLY A 1 110 ? -1.657 3.772 -8.498 1.00 94.88 110 GLY A N 1
ATOM 822 C CA . GLY A 1 110 ? -0.391 4.223 -7.917 1.00 94.88 110 GLY A CA 1
ATOM 823 C C . GLY A 1 110 ? 0.833 3.791 -8.727 1.00 94.88 110 GLY A C 1
ATOM 824 O O . GLY A 1 110 ? 1.739 4.600 -8.911 1.00 94.88 110 GLY A O 1
ATOM 825 N N . LEU A 1 111 ? 0.820 2.568 -9.272 1.00 94.69 111 LEU A N 1
ATOM 826 C CA . LEU A 1 111 ? 1.883 2.045 -10.138 1.00 94.69 111 LEU A CA 1
ATOM 827 C C . LEU A 1 111 ? 2.042 2.867 -11.424 1.00 94.69 111 LEU A C 1
ATOM 829 O O . LEU A 1 111 ? 3.167 3.135 -11.840 1.00 94.69 111 LEU A O 1
ATOM 833 N N . ARG A 1 112 ? 0.930 3.311 -12.025 1.00 92.81 112 ARG A N 1
ATOM 834 C CA . ARG A 1 112 ? 0.947 4.109 -13.263 1.00 92.81 112 ARG A CA 1
ATOM 835 C C . ARG A 1 112 ? 1.173 5.607 -13.022 1.00 92.81 112 ARG A C 1
ATOM 837 O O . ARG A 1 112 ? 1.835 6.255 -13.829 1.00 92.81 112 ARG A O 1
ATOM 844 N N . HIS A 1 113 ? 0.629 6.190 -11.947 1.00 92.81 113 HIS A N 1
ATOM 845 C CA . HIS A 1 113 ? 0.832 7.609 -11.632 1.00 92.81 113 HIS A CA 1
ATOM 846 C C . HIS A 1 113 ? 0.632 7.962 -10.147 1.00 92.81 113 HIS A C 1
ATOM 848 O O . HIS A 1 113 ? -0.464 7.831 -9.593 1.00 92.81 113 HIS A O 1
ATOM 854 N N . LEU A 1 114 ? 1.671 8.540 -9.535 1.00 92.62 114 LEU A N 1
ATOM 855 C CA . LEU A 1 114 ? 1.630 9.117 -8.189 1.00 92.62 114 LEU A CA 1
ATOM 856 C C . LEU A 1 114 ? 1.396 10.631 -8.218 1.00 92.62 114 LEU A C 1
ATOM 858 O O . LEU A 1 114 ? 1.932 11.347 -9.060 1.00 92.62 114 LEU A O 1
ATOM 862 N N . ALA A 1 115 ? 0.629 11.128 -7.245 1.00 92.50 115 ALA A N 1
ATOM 863 C CA . ALA A 1 115 ? 0.362 12.556 -7.094 1.00 92.50 115 ALA A CA 1
ATOM 864 C C . ALA A 1 115 ? 1.629 13.343 -6.679 1.00 92.50 115 ALA A C 1
ATOM 866 O O . ALA A 1 115 ? 2.477 12.792 -5.973 1.00 92.50 115 ALA A O 1
ATOM 867 N N . PRO A 1 116 ? 1.742 14.652 -6.993 1.00 94.00 116 PRO A N 1
ATOM 868 C CA . PRO A 1 116 ? 2.918 15.467 -6.650 1.00 94.00 116 PRO A CA 1
ATOM 869 C C . PRO A 1 116 ? 3.288 15.520 -5.156 1.00 94.00 116 PRO A C 1
ATOM 871 O O . PRO A 1 116 ? 4.423 15.841 -4.813 1.00 94.00 116 PRO A O 1
ATOM 874 N N . SER A 1 117 ? 2.373 15.168 -4.247 1.00 94.88 117 SER A N 1
ATOM 875 C CA . SER A 1 117 ? 2.660 15.004 -2.814 1.00 94.88 117 SER A CA 1
ATOM 876 C C . SER A 1 117 ? 3.696 13.909 -2.512 1.00 94.88 117 SER A C 1
ATOM 878 O O . SER A 1 117 ? 4.341 13.955 -1.470 1.00 94.88 117 SER A O 1
ATOM 880 N N . PHE A 1 118 ? 3.898 12.950 -3.422 1.00 93.12 118 PHE A N 1
ATOM 881 C CA . PHE A 1 118 ? 4.861 11.854 -3.276 1.00 93.12 118 PHE A CA 1
ATOM 882 C C . PHE A 1 118 ? 6.316 12.247 -3.597 1.00 93.12 118 PHE A C 1
ATOM 884 O O . PHE A 1 118 ? 7.193 11.392 -3.515 1.00 93.12 118 PHE A O 1
ATOM 891 N N . HIS A 1 119 ? 6.617 13.515 -3.914 1.00 92.19 119 HIS A N 1
ATOM 892 C CA . HIS A 1 119 ? 7.984 13.963 -4.236 1.00 92.19 119 HIS A CA 1
ATOM 893 C C . HIS A 1 119 ? 9.015 13.658 -3.130 1.00 92.19 119 HIS A C 1
ATOM 895 O O . HIS A 1 119 ? 10.160 13.336 -3.435 1.00 92.19 119 HIS A O 1
ATOM 901 N N . VAL A 1 120 ? 8.607 13.664 -1.853 1.00 94.31 120 VAL A N 1
ATOM 902 C CA . VAL A 1 120 ? 9.465 13.265 -0.714 1.00 94.31 120 VAL A CA 1
ATOM 903 C C . VAL A 1 120 ? 9.890 11.786 -0.752 1.00 94.31 120 VAL A C 1
ATOM 905 O O . VAL A 1 120 ? 10.787 11.381 -0.016 1.00 94.31 120 VAL A O 1
ATOM 908 N N . LEU A 1 121 ? 9.270 10.979 -1.620 1.00 92.62 121 LEU A N 1
ATOM 909 C CA . LEU A 1 121 ? 9.580 9.572 -1.869 1.00 92.62 121 LEU A CA 1
ATOM 910 C C . LEU A 1 121 ? 10.197 9.319 -3.261 1.00 92.62 121 LEU A C 1
ATOM 912 O O . LEU A 1 121 ? 10.355 8.155 -3.627 1.00 92.62 121 LEU A O 1
ATOM 916 N N . ASP A 1 122 ? 10.615 10.343 -4.025 1.00 91.62 122 ASP A N 1
ATOM 917 C CA . ASP A 1 122 ? 11.317 10.121 -5.311 1.00 91.62 122 ASP A CA 1
ATOM 918 C C . ASP A 1 122 ? 12.625 9.326 -5.129 1.00 91.62 122 ASP A C 1
ATOM 920 O O . ASP A 1 122 ? 13.007 8.542 -5.992 1.00 91.62 122 ASP A O 1
ATOM 924 N N . ALA A 1 123 ? 13.261 9.418 -3.957 1.00 91.38 123 ALA A N 1
ATOM 925 C CA . ALA A 1 123 ? 14.412 8.592 -3.586 1.00 91.38 123 ALA A CA 1
ATOM 926 C C . ALA A 1 123 ? 14.059 7.149 -3.152 1.00 91.38 123 ALA A C 1
ATOM 928 O O . ALA A 1 123 ? 14.935 6.420 -2.677 1.00 91.38 123 ALA A O 1
ATOM 929 N N . ASN A 1 124 ? 12.794 6.731 -3.282 1.00 92.44 124 ASN A N 1
ATOM 930 C CA . ASN A 1 124 ? 12.243 5.446 -2.836 1.00 92.44 124 ASN A CA 1
ATOM 931 C C . ASN A 1 124 ? 11.280 4.820 -3.867 1.00 92.44 124 ASN A C 1
ATOM 933 O O . ASN A 1 124 ? 10.416 4.021 -3.508 1.00 92.44 124 ASN A O 1
ATOM 937 N N . ARG A 1 125 ? 11.407 5.142 -5.158 1.00 93.25 125 ARG A N 1
ATOM 938 C CA . ARG A 1 125 ? 10.457 4.674 -6.182 1.00 93.25 125 ARG A CA 1
ATOM 939 C C . ARG A 1 125 ? 10.447 3.155 -6.404 1.00 93.25 125 ARG A C 1
ATOM 941 O O . ARG A 1 125 ? 9.350 2.615 -6.490 1.00 93.25 125 ARG A O 1
ATOM 948 N N . PRO A 1 126 ? 11.582 2.428 -6.372 1.00 93.25 126 PRO A N 1
ATOM 949 C CA . PRO A 1 126 ? 11.555 0.967 -6.320 1.00 93.25 126 PRO A CA 1
ATOM 950 C C . PRO A 1 126 ? 10.775 0.418 -5.111 1.00 93.25 126 PRO A C 1
ATOM 952 O O . PRO A 1 126 ? 9.973 -0.497 -5.271 1.00 93.25 126 PRO A O 1
ATOM 955 N N . TRP A 1 127 ? 10.921 1.014 -3.918 1.00 93.31 127 TRP A N 1
ATOM 956 C CA . TRP A 1 127 ? 10.134 0.623 -2.736 1.00 93.31 127 TRP A CA 1
ATOM 957 C C . TRP A 1 127 ? 8.628 0.845 -2.937 1.00 93.31 127 TRP A C 1
ATOM 959 O O . TRP A 1 127 ? 7.840 -0.015 -2.554 1.00 93.31 127 TRP A O 1
ATOM 969 N N . LEU A 1 128 ? 8.232 1.942 -3.593 1.00 94.94 128 LEU A N 1
ATOM 970 C CA . LEU A 1 128 ? 6.838 2.196 -3.976 1.00 94.94 128 LEU A CA 1
ATOM 971 C C . LEU A 1 128 ? 6.299 1.119 -4.933 1.00 94.94 128 LEU A C 1
ATOM 973 O O . LEU A 1 128 ? 5.210 0.603 -4.687 1.00 94.94 128 LEU A O 1
ATOM 977 N N . CYS A 1 129 ? 7.067 0.721 -5.956 1.00 95.12 129 CYS A N 1
ATOM 978 C CA . CYS A 1 129 ? 6.705 -0.398 -6.833 1.00 95.12 129 CYS A CA 1
ATOM 979 C C . CYS A 1 129 ? 6.519 -1.698 -6.035 1.00 95.12 129 CYS A C 1
ATOM 981 O O . CYS A 1 129 ? 5.481 -2.343 -6.158 1.00 95.12 129 CYS A O 1
ATOM 983 N N . TYR A 1 130 ? 7.472 -2.050 -5.163 1.00 94.62 130 TYR A N 1
ATOM 984 C CA . TYR A 1 130 ? 7.378 -3.243 -4.314 1.00 94.62 130 TYR A CA 1
ATOM 985 C C . TYR A 1 130 ? 6.133 -3.233 -3.419 1.00 94.62 130 TYR A C 1
ATOM 987 O O . TYR A 1 130 ? 5.404 -4.219 -3.401 1.00 94.62 130 TYR A O 1
ATOM 995 N N . TRP A 1 131 ? 5.850 -2.137 -2.703 1.00 96.00 131 TRP A N 1
ATOM 996 C CA . TRP A 1 131 ? 4.681 -2.068 -1.816 1.00 96.00 131 TRP A CA 1
ATOM 997 C C . TRP A 1 131 ? 3.362 -2.256 -2.575 1.00 96.00 131 TRP A C 1
ATOM 999 O O . TRP A 1 131 ? 2.436 -2.863 -2.041 1.00 96.00 131 TRP A O 1
ATOM 1009 N N . MET A 1 132 ? 3.278 -1.777 -3.820 1.00 96.94 132 MET A N 1
ATOM 1010 C CA . MET A 1 132 ? 2.074 -1.913 -4.641 1.00 96.94 132 MET A CA 1
ATOM 1011 C C . MET A 1 132 ? 1.944 -3.300 -5.276 1.00 96.94 132 MET A C 1
ATOM 1013 O O . MET A 1 132 ? 0.889 -3.912 -5.141 1.00 96.94 132 MET A O 1
ATOM 1017 N N . VAL A 1 133 ? 3.004 -3.833 -5.893 1.00 96.69 133 VAL A N 1
ATOM 1018 C CA . VAL A 1 133 ? 2.999 -5.188 -6.478 1.00 96.69 133 VAL A CA 1
ATOM 1019 C C . VAL A 1 133 ? 2.795 -6.251 -5.394 1.00 96.69 133 VAL A C 1
ATOM 1021 O O . VAL A 1 133 ? 1.989 -7.161 -5.568 1.00 96.69 133 VAL A O 1
ATOM 1024 N N . HIS A 1 134 ? 3.445 -6.113 -4.234 1.00 96.69 134 HIS A N 1
ATOM 1025 C CA . HIS A 1 134 ? 3.225 -7.014 -3.102 1.00 96.69 134 HIS A CA 1
ATOM 1026 C C . HIS A 1 134 ? 1.800 -6.894 -2.540 1.00 96.69 134 HIS A C 1
ATOM 1028 O O . HIS A 1 134 ? 1.192 -7.909 -2.214 1.00 96.69 134 HIS A O 1
ATOM 1034 N N . GLY A 1 135 ? 1.239 -5.681 -2.479 1.00 97.56 135 GLY A N 1
ATOM 1035 C CA . GLY A 1 135 ? -0.155 -5.466 -2.088 1.00 97.56 135 GLY A CA 1
ATOM 1036 C C . GLY A 1 135 ? -1.158 -6.125 -3.042 1.00 97.56 135 GLY A C 1
ATOM 1037 O O . GLY A 1 135 ? -2.123 -6.718 -2.574 1.00 97.56 135 GLY A O 1
ATOM 1038 N N . LEU A 1 136 ? -0.913 -6.085 -4.355 1.00 97.44 136 LEU A N 1
ATOM 1039 C CA . LEU A 1 136 ? -1.734 -6.776 -5.358 1.00 97.44 136 LEU A CA 1
ATOM 1040 C C . LEU A 1 136 ? -1.612 -8.304 -5.233 1.00 97.44 136 LEU A C 1
ATOM 1042 O O . LEU A 1 136 ? -2.629 -8.993 -5.182 1.00 97.44 136 LEU A O 1
ATOM 1046 N N . ALA A 1 137 ? -0.396 -8.826 -5.049 1.00 96.38 137 ALA A N 1
ATOM 1047 C CA . ALA A 1 137 ? -0.165 -10.254 -4.819 1.00 96.38 137 ALA A CA 1
ATOM 1048 C C . ALA A 1 137 ? -0.826 -10.776 -3.524 1.00 96.38 137 ALA A C 1
ATOM 1050 O O . ALA A 1 137 ? -1.308 -11.904 -3.492 1.00 96.38 137 ALA A O 1
ATOM 1051 N N . LEU A 1 138 ? -0.902 -9.961 -2.463 1.00 97.62 138 LEU A N 1
ATOM 1052 C CA . LEU A 1 138 ? -1.639 -10.293 -1.231 1.00 97.62 138 LEU A CA 1
ATOM 1053 C C . LEU A 1 138 ? -3.170 -10.278 -1.403 1.00 97.62 138 LEU A C 1
ATOM 1055 O O . LEU A 1 138 ? -3.876 -10.824 -0.557 1.00 97.62 138 LEU A O 1
ATOM 1059 N N . LEU A 1 139 ? -3.681 -9.661 -2.471 1.00 97.56 139 LEU A N 1
ATOM 1060 C CA . LEU A 1 139 ? -5.101 -9.648 -2.837 1.00 97.56 139 LEU A CA 1
ATOM 1061 C C . LEU A 1 139 ? -5.446 -10.704 -3.905 1.00 97.56 139 LEU A C 1
ATOM 1063 O O . LEU A 1 139 ? -6.602 -10.770 -4.324 1.00 97.56 139 LEU A O 1
ATOM 1067 N N . ASP A 1 140 ? -4.472 -11.518 -4.330 1.00 96.88 140 ASP A N 1
ATOM 1068 C CA . ASP A 1 140 ? -4.574 -12.459 -5.458 1.00 96.88 140 ASP A CA 1
ATOM 1069 C C . ASP A 1 140 ? -4.991 -11.753 -6.768 1.00 96.88 140 ASP A C 1
ATOM 1071 O O . ASP A 1 140 ? -5.874 -12.197 -7.496 1.00 96.88 140 ASP A O 1
ATOM 1075 N N . GLU A 1 141 ? -4.419 -10.570 -7.026 1.00 96.81 141 GLU A N 1
ATOM 1076 C CA . GLU A 1 141 ? -4.627 -9.790 -8.252 1.00 96.81 141 GLU A CA 1
ATOM 1077 C C . GLU A 1 141 ? -3.394 -9.885 -9.163 1.00 96.81 141 GLU A C 1
ATOM 1079 O O . GLU A 1 141 ? -2.257 -9.729 -8.710 1.00 96.81 141 GLU A O 1
ATOM 1084 N N . THR A 1 142 ? -3.622 -10.115 -10.458 1.00 93.75 142 THR A N 1
ATOM 1085 C CA . THR A 1 142 ? -2.565 -10.158 -11.480 1.00 93.75 142 THR A CA 1
ATOM 1086 C C . THR A 1 142 ? -2.306 -8.769 -12.068 1.00 93.75 142 THR A C 1
ATOM 1088 O O . THR A 1 142 ? -3.191 -7.914 -12.097 1.00 93.75 142 THR A O 1
ATOM 1091 N N . LEU A 1 143 ? -1.074 -8.525 -12.520 1.00 93.25 143 LEU A N 1
ATOM 1092 C CA . LEU A 1 143 ? -0.756 -7.356 -13.340 1.00 93.25 143 LEU A CA 1
ATOM 1093 C C . LEU A 1 143 ? -1.153 -7.630 -14.795 1.00 93.25 143 LEU A C 1
ATOM 1095 O O . LEU A 1 143 ? -1.158 -8.778 -15.233 1.00 93.25 143 LEU A O 1
ATOM 1099 N N . ASP A 1 144 ? -1.451 -6.573 -15.547 1.00 93.12 144 ASP A N 1
ATOM 1100 C CA . ASP A 1 144 ? -1.456 -6.652 -17.006 1.00 93.12 144 ASP A CA 1
ATOM 1101 C C . ASP A 1 144 ? -0.017 -6.682 -17.551 1.00 93.12 144 ASP A C 1
ATOM 1103 O O . ASP A 1 144 ? 0.860 -6.005 -17.008 1.00 93.12 144 ASP A O 1
ATOM 1107 N N . ASP A 1 145 ? 0.219 -7.453 -18.619 1.00 94.69 145 ASP A N 1
ATOM 1108 C CA . ASP A 1 145 ? 1.554 -7.671 -19.203 1.00 94.69 145 ASP A CA 1
ATOM 1109 C C . ASP A 1 145 ? 2.278 -6.348 -19.517 1.00 94.69 145 ASP A C 1
ATOM 1111 O O . ASP A 1 145 ? 3.479 -6.222 -19.268 1.00 94.69 145 ASP A O 1
ATOM 1115 N N . ASP A 1 146 ? 1.558 -5.341 -20.025 1.00 95.31 146 ASP A N 1
ATOM 1116 C CA . ASP A 1 146 ? 2.110 -4.013 -20.317 1.00 95.31 146 ASP A CA 1
ATOM 1117 C C . ASP A 1 146 ? 2.641 -3.338 -19.037 1.00 95.31 146 ASP A C 1
ATOM 1119 O O . ASP A 1 146 ? 3.761 -2.826 -19.021 1.00 95.31 146 ASP A O 1
ATOM 1123 N N . LEU A 1 147 ? 1.875 -3.376 -17.938 1.00 93.44 147 LEU A N 1
ATOM 1124 C CA . LEU A 1 147 ? 2.282 -2.818 -16.645 1.00 93.44 147 LEU A CA 1
ATOM 1125 C C . LEU A 1 147 ? 3.429 -3.596 -15.989 1.00 93.44 147 LEU A C 1
ATOM 1127 O O . LEU A 1 147 ? 4.283 -2.976 -15.354 1.00 93.44 147 LEU A O 1
ATOM 1131 N N . GLU A 1 148 ? 3.481 -4.923 -16.128 1.00 94.69 148 GLU A N 1
ATOM 1132 C CA . GLU A 1 148 ? 4.630 -5.699 -15.644 1.00 94.69 148 GLU A CA 1
ATOM 1133 C C . GLU A 1 148 ? 5.910 -5.306 -16.402 1.00 94.69 148 GLU A C 1
ATOM 1135 O O . GLU A 1 148 ? 6.933 -5.018 -15.774 1.00 94.69 148 GLU A O 1
ATOM 1140 N N . ASN A 1 149 ? 5.840 -5.181 -17.732 1.00 96.25 149 ASN A N 1
ATOM 1141 C CA . ASN A 1 149 ? 6.965 -4.727 -18.553 1.00 96.25 149 ASN A CA 1
ATOM 1142 C C . ASN A 1 149 ? 7.389 -3.278 -18.230 1.00 96.25 149 ASN A C 1
ATOM 1144 O O . ASN A 1 149 ? 8.586 -3.029 -18.072 1.00 96.25 149 ASN A O 1
ATOM 1148 N N . ASP A 1 150 ? 6.444 -2.346 -18.050 1.00 95.75 150 ASP A N 1
ATOM 1149 C CA . ASP A 1 150 ? 6.712 -0.964 -17.601 1.00 95.75 150 ASP A CA 1
ATOM 1150 C C . ASP A 1 150 ? 7.465 -0.935 -16.254 1.00 95.75 150 ASP A C 1
ATOM 1152 O O . ASP A 1 150 ? 8.394 -0.143 -16.059 1.00 95.75 150 ASP A O 1
ATOM 1156 N N . ILE A 1 151 ? 7.082 -1.805 -15.310 1.00 95.38 151 ILE A N 1
ATOM 1157 C CA . ILE A 1 151 ? 7.722 -1.914 -13.990 1.00 95.38 151 ILE A CA 1
ATOM 1158 C C . ILE A 1 151 ? 9.131 -2.508 -14.112 1.00 95.38 151 ILE A C 1
ATOM 1160 O O . ILE A 1 151 ? 10.058 -1.994 -13.481 1.00 95.38 151 ILE A O 1
ATOM 1164 N N . VAL A 1 152 ? 9.323 -3.549 -14.928 1.00 95.56 152 VAL A N 1
ATOM 1165 C CA . VAL A 1 152 ? 10.637 -4.176 -15.152 1.00 95.56 152 VAL A CA 1
ATOM 1166 C C . VAL A 1 152 ? 11.604 -3.207 -15.841 1.00 95.56 152 VAL A C 1
ATOM 1168 O O . VAL A 1 152 ? 12.729 -3.038 -15.363 1.00 95.56 152 VAL A O 1
ATOM 1171 N N . ASP A 1 153 ? 11.175 -2.498 -16.890 1.00 96.38 153 ASP A N 1
ATOM 1172 C CA . ASP A 1 153 ? 11.972 -1.436 -17.515 1.00 96.38 153 ASP A CA 1
ATOM 1173 C C . ASP A 1 153 ? 12.317 -0.331 -16.501 1.00 96.38 153 ASP A C 1
ATOM 1175 O O . ASP A 1 153 ? 13.491 0.027 -16.350 1.00 96.38 153 ASP A O 1
ATOM 1179 N N . PHE A 1 154 ? 11.333 0.169 -15.746 1.00 95.19 154 PHE A N 1
ATOM 1180 C CA . PHE A 1 154 ? 11.567 1.203 -14.741 1.00 95.19 154 PHE A CA 1
ATOM 1181 C C . PHE A 1 154 ? 12.597 0.777 -13.681 1.00 95.19 154 PHE A C 1
ATOM 1183 O O . PHE A 1 154 ? 13.489 1.561 -13.335 1.00 95.19 154 PHE A O 1
ATOM 1190 N N . LEU A 1 155 ? 12.501 -0.457 -13.179 1.00 93.75 155 LEU A N 1
ATOM 1191 C CA . LEU A 1 155 ? 13.441 -1.005 -12.204 1.00 93.75 155 LEU A CA 1
ATOM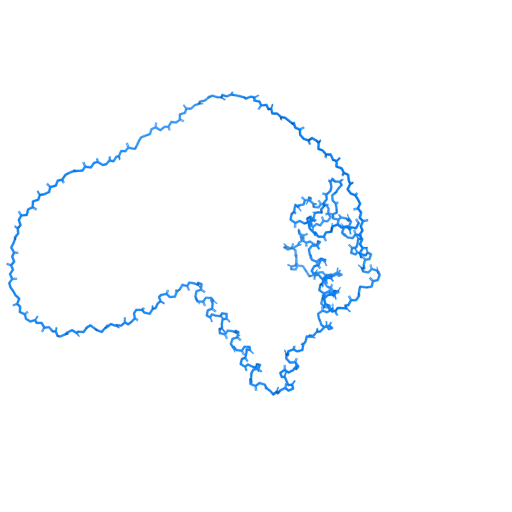 1192 C C . LEU A 1 155 ? 14.833 -1.205 -12.819 1.00 93.75 155 LEU A C 1
ATOM 1194 O O . LEU A 1 155 ? 15.818 -0.835 -12.179 1.00 93.75 155 LEU A O 1
ATOM 1198 N N . SER A 1 156 ? 14.932 -1.675 -14.069 1.00 93.38 156 SER A N 1
ATOM 1199 C CA . SER A 1 156 ? 16.216 -1.791 -14.781 1.00 93.38 156 SER A CA 1
ATOM 1200 C C . SER A 1 156 ? 16.926 -0.435 -14.904 1.00 93.38 156 SER A C 1
ATOM 1202 O O . SER A 1 156 ? 18.117 -0.319 -14.619 1.00 93.38 156 SER A O 1
ATOM 1204 N N . ARG A 1 157 ? 16.175 0.642 -15.184 1.00 94.31 157 ARG A N 1
ATOM 1205 C CA . ARG A 1 157 ? 16.691 2.020 -15.237 1.00 94.31 157 ARG A CA 1
ATOM 1206 C C . ARG A 1 157 ? 17.104 2.577 -13.868 1.00 94.31 157 ARG A C 1
ATOM 1208 O O . ARG A 1 157 ? 17.775 3.606 -13.821 1.00 94.31 157 ARG A O 1
ATOM 1215 N N . CYS A 1 158 ? 16.736 1.916 -12.769 1.00 92.69 158 CYS A N 1
ATOM 1216 C CA . CYS A 1 158 ? 17.201 2.219 -11.411 1.00 92.69 158 CYS A CA 1
ATOM 1217 C C . CYS A 1 158 ? 18.450 1.415 -10.997 1.00 92.69 158 CYS A C 1
ATOM 1219 O O . CYS A 1 158 ? 18.949 1.630 -9.891 1.00 92.69 158 CYS A O 1
ATOM 1221 N N . GLN A 1 159 ? 18.939 0.482 -11.819 1.00 90.44 159 GLN A N 1
ATOM 1222 C CA . GLN A 1 159 ? 20.098 -0.358 -11.507 1.00 90.44 159 GLN A CA 1
ATOM 1223 C C . GLN A 1 159 ? 21.417 0.398 -11.743 1.00 90.44 159 GLN A C 1
ATOM 1225 O O . GLN A 1 159 ? 21.575 1.099 -12.742 1.00 90.44 159 GLN A O 1
ATOM 1230 N N . ASP A 1 160 ? 22.392 0.246 -10.844 1.00 87.25 160 ASP A N 1
ATOM 1231 C CA . ASP A 1 160 ? 23.740 0.784 -11.056 1.00 87.25 160 ASP A CA 1
ATOM 1232 C C . ASP A 1 160 ? 24.611 -0.225 -11.821 1.00 87.25 160 ASP A C 1
ATOM 1234 O O . ASP A 1 160 ? 24.639 -1.418 -11.509 1.00 87.25 160 ASP A O 1
ATOM 1238 N N . LYS A 1 161 ? 25.383 0.270 -12.794 1.00 85.88 161 LYS A N 1
ATOM 1239 C CA . LYS A 1 161 ? 26.382 -0.479 -13.583 1.00 85.88 161 LYS A CA 1
ATOM 1240 C C . LYS A 1 161 ? 27.431 -1.236 -12.748 1.00 85.88 161 LYS A C 1
ATOM 1242 O O . LYS A 1 161 ? 28.077 -2.142 -13.270 1.00 85.88 161 LYS A O 1
ATOM 1247 N N . HIS A 1 162 ? 27.640 -0.857 -11.488 1.00 83.06 162 HIS A N 1
ATOM 1248 C CA . HIS A 1 162 ? 28.542 -1.514 -10.539 1.00 83.06 162 HIS A CA 1
ATOM 1249 C C . HIS A 1 162 ? 27.809 -2.415 -9.523 1.00 83.06 162 HIS A C 1
ATOM 1251 O O . HIS A 1 162 ? 28.464 -3.058 -8.702 1.00 83.06 162 HIS A O 1
ATOM 1257 N N . GLY A 1 163 ? 26.477 -2.507 -9.603 1.00 83.81 163 GLY A N 1
ATOM 1258 C CA . GLY A 1 163 ? 25.632 -3.406 -8.816 1.00 83.81 163 GLY A CA 1
ATOM 1259 C C . GLY A 1 163 ? 24.702 -2.702 -7.821 1.00 83.81 163 GLY A C 1
ATOM 1260 O O . GLY A 1 163 ? 25.024 -1.660 -7.250 1.00 83.81 163 GLY A O 1
ATOM 1261 N N . GLY A 1 164 ? 23.546 -3.325 -7.574 1.00 85.44 164 GLY A N 1
ATOM 1262 C CA . GLY A 1 164 ? 22.484 -2.793 -6.714 1.00 85.44 164 GLY A CA 1
ATOM 1263 C C . GLY A 1 164 ? 21.613 -1.734 -7.401 1.00 85.44 164 GLY A C 1
ATOM 1264 O O . GLY A 1 164 ? 21.725 -1.508 -8.604 1.00 85.44 164 GLY A O 1
ATOM 1265 N N . TYR A 1 165 ? 20.721 -1.107 -6.627 1.00 88.62 165 TYR A N 1
ATOM 1266 C CA . TYR A 1 165 ? 19.695 -0.191 -7.134 1.00 88.62 165 TYR A CA 1
ATOM 1267 C C . TYR A 1 165 ? 19.717 1.169 -6.414 1.00 88.62 165 TYR A C 1
ATOM 1269 O O . TYR A 1 165 ? 19.880 1.260 -5.189 1.00 88.62 165 TYR A O 1
ATOM 1277 N N . GLY A 1 166 ? 19.539 2.236 -7.194 1.00 90.69 166 GLY A N 1
ATOM 1278 C CA . GLY A 1 166 ? 19.287 3.598 -6.728 1.00 90.69 166 GLY A CA 1
ATOM 1279 C C . GLY A 1 166 ? 17.845 3.799 -6.250 1.00 90.69 166 GLY A C 1
ATOM 1280 O O . GLY A 1 166 ? 17.041 2.870 -6.208 1.00 90.69 166 GLY A O 1
ATOM 1281 N N . GLY A 1 167 ? 17.494 5.021 -5.841 1.00 89.81 167 GLY A N 1
ATOM 1282 C CA . GLY A 1 167 ? 16.103 5.363 -5.491 1.00 89.81 167 GLY A CA 1
ATOM 1283 C C . GLY A 1 167 ? 15.202 5.713 -6.676 1.00 89.81 167 GLY A C 1
ATOM 1284 O O . GLY A 1 167 ? 13.988 5.774 -6.508 1.00 89.81 167 GLY A O 1
ATOM 1285 N N . GLY A 1 168 ? 15.801 5.889 -7.850 1.00 91.44 168 GLY A N 1
ATOM 1286 C CA . GLY A 1 168 ? 15.194 6.235 -9.128 1.00 91.44 168 GLY A CA 1
ATOM 1287 C C . GLY A 1 168 ? 16.295 6.323 -10.200 1.00 91.44 168 GLY A C 1
ATOM 1288 O O . GLY A 1 168 ? 17.480 6.254 -9.849 1.00 91.44 168 GLY A O 1
ATOM 1289 N N . PRO A 1 169 ? 15.958 6.484 -11.491 1.00 91.81 169 PRO A N 1
ATOM 1290 C CA . PRO A 1 169 ? 16.948 6.511 -12.562 1.00 91.81 169 PRO A CA 1
ATOM 1291 C C . PRO A 1 169 ? 17.965 7.643 -12.398 1.00 91.81 169 PRO A C 1
ATOM 1293 O O . PRO A 1 169 ? 17.599 8.785 -12.125 1.00 91.81 169 PRO A O 1
ATOM 1296 N N . GLY A 1 170 ? 19.251 7.317 -12.540 1.00 88.25 170 GLY A N 1
ATOM 1297 C CA . GLY A 1 170 ? 20.361 8.259 -12.341 1.00 88.25 170 GLY A CA 1
ATOM 1298 C C . GLY A 1 170 ? 20.676 8.617 -10.880 1.00 88.25 170 GLY A C 1
ATOM 1299 O O . GLY A 1 170 ? 21.645 9.334 -10.638 1.00 88.25 170 GLY A O 1
ATOM 1300 N N . GLN A 1 171 ? 19.916 8.120 -9.896 1.00 89.75 171 GLN A N 1
ATOM 1301 C CA . GLN A 1 171 ? 20.272 8.260 -8.482 1.00 89.75 171 GLN A CA 1
ATOM 1302 C C . GLN A 1 171 ? 21.308 7.203 -8.074 1.00 89.75 171 GLN A C 1
ATOM 1304 O O . GLN A 1 171 ? 21.228 6.051 -8.496 1.00 89.75 171 GLN A O 1
ATOM 1309 N N . VAL A 1 172 ? 22.245 7.571 -7.196 1.00 84.88 172 VAL A N 1
ATOM 1310 C CA . VAL A 1 172 ? 23.299 6.661 -6.715 1.00 84.88 172 VAL A CA 1
ATOM 1311 C C . VAL A 1 172 ? 22.737 5.423 -6.003 1.00 84.88 172 VAL A C 1
ATOM 1313 O O . VAL A 1 172 ? 21.750 5.504 -5.263 1.00 84.88 172 VAL A O 1
ATOM 1316 N N . CYS A 1 173 ? 23.400 4.278 -6.197 1.00 79.25 173 CYS A N 1
ATOM 1317 C CA . CYS A 1 173 ? 23.089 3.036 -5.491 1.00 79.25 173 CYS A CA 1
ATOM 1318 C C . CYS A 1 173 ? 23.152 3.226 -3.965 1.00 79.25 173 CYS A C 1
ATOM 1320 O O . CYS A 1 173 ? 24.050 3.885 -3.436 1.00 79.25 173 CYS A O 1
ATOM 1322 N N . SER A 1 174 ? 22.199 2.633 -3.238 1.00 67.69 174 SER A N 1
ATOM 1323 C CA . SER A 1 174 ? 22.118 2.749 -1.777 1.00 67.69 174 SER A CA 1
ATOM 1324 C C . SER A 1 174 ? 21.829 1.398 -1.125 1.00 67.69 174 SER A C 1
ATOM 1326 O O . SER A 1 174 ? 20.822 0.769 -1.444 1.00 67.69 174 SER A O 1
ATOM 1328 N N . ASN A 1 175 ? 22.657 0.986 -0.156 1.00 61.28 175 ASN A N 1
ATOM 1329 C CA . ASN A 1 175 ? 22.572 -0.328 0.508 1.00 61.28 175 ASN A CA 1
ATOM 1330 C C . ASN A 1 175 ? 21.182 -0.659 1.093 1.00 61.28 175 ASN A C 1
ATOM 1332 O O . ASN A 1 175 ? 20.802 -1.825 1.145 1.00 61.28 175 ASN A O 1
ATOM 1336 N N . LEU A 1 176 ? 20.392 0.357 1.462 1.00 55.06 176 LEU A N 1
ATOM 1337 C CA . LEU A 1 176 ? 19.015 0.215 1.958 1.00 55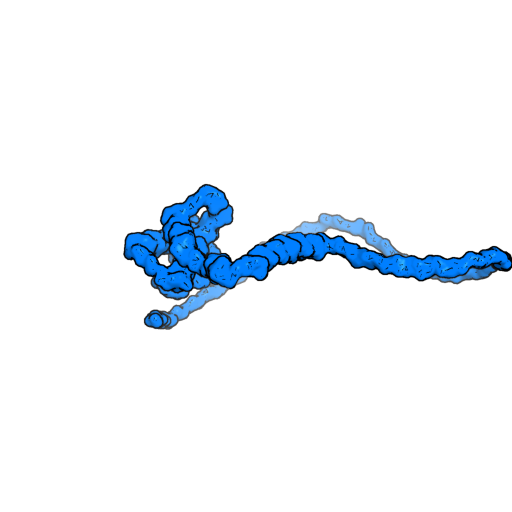.06 176 LEU A CA 1
ATOM 1338 C C . LEU A 1 176 ? 18.020 -0.349 0.915 1.00 55.06 176 LEU A C 1
ATOM 1340 O O . LEU A 1 176 ? 16.872 -0.621 1.251 1.00 55.06 176 LEU A O 1
ATOM 1344 N N . LYS A 1 177 ? 18.427 -0.496 -0.353 1.00 60.31 177 LYS A N 1
ATOM 1345 C CA . LYS A 1 177 ? 17.580 -0.965 -1.469 1.00 60.31 177 LYS A CA 1
ATOM 1346 C C . LYS A 1 177 ? 18.015 -2.310 -2.057 1.00 60.31 177 LYS A C 1
ATOM 1348 O O . LYS A 1 177 ? 17.332 -2.843 -2.924 1.00 60.31 177 LYS A O 1
ATOM 1353 N N . LEU A 1 178 ? 19.115 -2.890 -1.568 1.00 51.78 178 LEU A N 1
ATOM 1354 C CA . LEU A 1 178 ? 19.672 -4.141 -2.099 1.00 51.78 178 LEU A CA 1
ATOM 1355 C C . LEU A 1 178 ? 18.748 -5.359 -1.883 1.00 51.78 178 LEU A C 1
ATOM 1357 O O . LEU A 1 178 ? 18.832 -6.331 -2.621 1.00 51.78 178 LEU A O 1
ATOM 1361 N N . PHE A 1 179 ? 17.847 -5.297 -0.898 1.00 54.34 179 PHE A N 1
ATOM 1362 C CA . PHE A 1 179 ? 16.907 -6.376 -0.573 1.00 54.34 179 PHE A CA 1
ATOM 1363 C C . PHE A 1 179 ? 15.723 -6.518 -1.539 1.00 54.34 179 PHE A C 1
ATOM 1365 O O . PHE A 1 179 ? 14.997 -7.504 -1.446 1.00 54.34 179 PHE A O 1
ATOM 1372 N N . LEU A 1 180 ? 15.498 -5.553 -2.435 1.00 52.38 180 LEU A N 1
ATOM 1373 C CA . LEU A 1 180 ? 14.254 -5.487 -3.202 1.00 52.38 180 LEU A CA 1
ATOM 1374 C C . LEU A 1 180 ? 14.160 -6.523 -4.334 1.00 52.38 180 LEU A C 1
ATOM 1376 O O . LEU A 1 180 ? 13.069 -6.968 -4.670 1.00 52.38 180 LEU A O 1
ATOM 1380 N N . ILE A 1 181 ? 15.299 -6.876 -4.939 1.00 52.34 181 ILE A N 1
ATOM 1381 C CA . ILE A 1 181 ? 15.378 -7.744 -6.122 1.00 52.34 181 ILE A CA 1
ATOM 1382 C C . ILE A 1 181 ? 16.524 -8.749 -5.909 1.00 52.34 181 ILE A C 1
ATOM 1384 O O . ILE A 1 181 ? 17.668 -8.455 -6.261 1.00 52.34 181 ILE A O 1
ATOM 1388 N N . PRO A 1 182 ? 16.258 -9.927 -5.307 1.00 42.28 182 PRO A N 1
ATOM 1389 C CA . PRO A 1 182 ? 17.279 -10.961 -5.117 1.00 42.28 182 PRO A CA 1
ATOM 1390 C C . PRO A 1 182 ? 17.710 -11.634 -6.428 1.00 42.28 182 PRO A C 1
ATOM 1392 O O . PRO A 1 182 ? 18.877 -11.983 -6.574 1.00 42.28 182 PRO A O 1
ATOM 1395 N N . HIS A 1 183 ? 16.769 -11.814 -7.363 1.00 38.47 183 HIS A N 1
ATOM 1396 C CA . HIS A 1 183 ? 16.997 -12.316 -8.719 1.00 38.47 183 HIS A CA 1
ATOM 1397 C C . HIS A 1 183 ? 15.896 -11.813 -9.667 1.00 38.47 183 HIS A C 1
ATOM 1399 O O . HIS A 1 183 ? 14.758 -12.275 -9.583 1.00 38.47 183 HIS A O 1
ATOM 1405 N N . ILE A 1 184 ? 16.283 -10.912 -10.569 1.00 40.78 184 ILE A N 1
ATOM 1406 C CA . ILE A 1 184 ? 15.808 -10.814 -11.956 1.00 40.78 184 ILE A CA 1
ATOM 1407 C C . ILE A 1 184 ? 17.071 -11.018 -12.804 1.00 40.78 184 ILE A C 1
ATOM 1409 O O . ILE A 1 184 ? 18.115 -10.461 -12.381 1.00 40.78 184 ILE A O 1
#

Radius of gyration: 34.37 Å; chains: 1; bounding box: 80×49×95 Å

Secondary structure (DSSP, 8-state):
----------------------------------------------------------------HHHHHHHHHHHHHHHHHHHHHHS-HHHHHHHHS--HHHHHHHHHHHHH---GGGGGGGGGHHHHHHHHHHHHHHTT-PPPHHHHHHHHHHHHTTB-TTSSB-SSTTSPP-GGGTTS-S--

Sequence (184 aa):
MVRLSLRSSRPHGDRARSSGTQRSGGPPASAAPMDSSSQPQPQSPPAGGDPSEDGAAAELPRLTVTLVEQMKVEARVADIYRVLFDAAPNAKSAMLELWRDQHVKYLTKGLRHLAPSFHVLDANRPWLCYWMVHGLALLDETLDDDLENDIVDFLSRCQDKHGGYGGGPGQVCSNLKLFLIPHI

InterPro domains:
  IPR001330 Prenyltransferase alpha-alpha toroid domain [PF00432] (99-175)
  IPR008930 Terpenoid cyc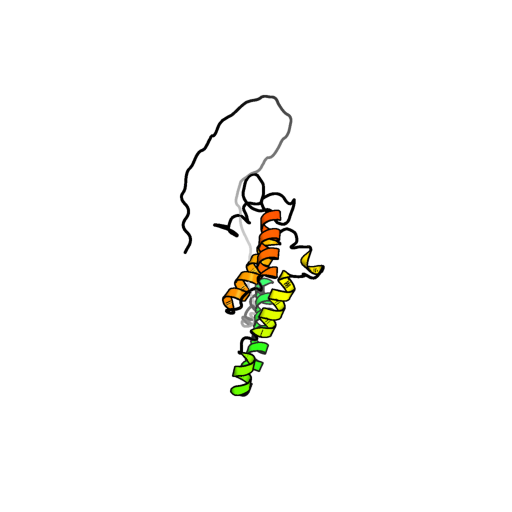lases/protein prenyltransferase alpha-alpha toroid [SSF48239] (59-172)
  IPR045089 Prenyltransferase subunit beta [PTHR11774] (95-173)

Organism: Triticum turgidum subsp. durum (NCBI:txid4567)

pLDDT: mean 73.34, std 26.92, range [27.47, 98.44]